Protein AF-0000000086637727 (afdb_homodimer)

Foldseek 3Di:
DPPVVVQLKDKFWFADDVPLWTKIFIDGNYPQVQAWEQEDAQCCVVLVATWDKGWPVRMGTPPPNVVQWDFDADDVRQKTFTAHPPHGRGAWIWNCSVPVVTTIIIGGCVGTPPDDPVRHHYDYDHCCCPPPVNHHPPPQQADPVPRHGDDPPD/DPPVVVQLKDKFWFADDVPLWTKIFIDGNYPQVQAWEQEDAQCCVVLVATWDKGWPVRMGTPPPNVVQWDFDADDVRQKTFTAHPPHGRGAWIWNCSVPVVTTIIIGGCVGTPPDDPVRHHYDYDHCCCPPPVNHHPPPQQADPVPRHGDPPPD

InterPro domains:
  IPR006913 CENP-V/GFA domain [PF04828] (11-108)
  IPR006913 CENP-V/GFA domain [PS51891] (12-126)
  IPR011057 Mss4-like superfamily [SSF51316] (4-127)
  IPR052355 Centromere protein V-like [PTHR28620] (7-134)

pLDDT: mean 92.67, std 13.54, range [29.53, 98.94]

Structure (mmCIF, N/CA/C/O backbone):
data_AF-0000000086637727-model_v1
#
loop_
_entity.id
_entity.type
_entity.pdbx_description
1 polymer 'CENP-V/GFA domain-containing protein'
#
loop_
_atom_site.group_PDB
_atom_site.id
_atom_site.type_symbol
_atom_site.label_atom_id
_atom_site.label_alt_id
_atom_site.label_comp_id
_atom_site.label_asym_id
_atom_site.label_entity_id
_atom_site.label_seq_id
_atom_site.pdbx_PDB_ins_code
_atom_site.Cartn_x
_atom_site.Cartn_y
_atom_site.Cartn_z
_atom_site.occupancy
_atom_site.B_iso_or_equiv
_atom_site.auth_seq_id
_atom_site.auth_comp_id
_atom_site.auth_asym_id
_atom_site.auth_atom_id
_atom_site.pdbx_PDB_model_num
ATOM 1 N N . MET A 1 1 ? 3.99 36 32.344 1 34.31 1 MET A N 1
ATOM 2 C CA . MET A 1 1 ? 4.699 34.844 31.859 1 34.31 1 MET A CA 1
ATOM 3 C C . MET A 1 1 ? 3.951 34.219 30.688 1 34.31 1 MET A C 1
ATOM 5 O O . MET A 1 1 ? 2.746 33.969 30.766 1 34.31 1 MET A O 1
ATOM 9 N N . SER A 1 2 ? 4.113 34.625 29.438 1 38.94 2 SER A N 1
ATOM 10 C CA . SER A 1 2 ? 3.443 34.156 28.234 1 38.94 2 SER A CA 1
ATOM 11 C C . SER A 1 2 ? 3.43 32.625 28.188 1 38.94 2 SER A C 1
ATOM 13 O O . SER A 1 2 ? 4.48 31.984 28.266 1 38.94 2 SER A O 1
ATOM 15 N N . SER A 1 3 ? 2.488 31.938 28.797 1 40 3 SER A N 1
ATOM 16 C CA . SER A 1 3 ? 2.395 30.469 28.828 1 40 3 SER A CA 1
ATOM 17 C C . SER A 1 3 ? 2.773 29.875 27.469 1 40 3 SER A C 1
ATOM 19 O O . SER A 1 3 ? 2.051 30.031 26.484 1 40 3 SER A O 1
ATOM 21 N N . ASP A 1 4 ? 4 30 26.984 1 42.16 4 ASP A N 1
ATOM 22 C CA . ASP A 1 4 ? 4.531 29.219 25.875 1 42.16 4 ASP A CA 1
ATOM 23 C C . ASP A 1 4 ? 3.914 27.812 25.859 1 42.16 4 ASP A C 1
ATOM 25 O O . ASP A 1 4 ? 4.234 26.969 26.703 1 42.16 4 ASP A O 1
ATOM 29 N N . ASP A 1 5 ? 2.609 27.594 25.969 1 47.03 5 ASP A N 1
ATOM 30 C CA . ASP A 1 5 ? 1.906 26.328 25.828 1 47.03 5 ASP A CA 1
ATOM 31 C C . ASP A 1 5 ? 2.58 25.438 24.766 1 47.03 5 ASP A C 1
ATOM 33 O O . ASP A 1 5 ? 2.391 25.641 23.562 1 47.03 5 ASP A O 1
ATOM 37 N N . THR A 1 6 ? 3.803 25.156 24.875 1 56.75 6 THR A N 1
ATOM 38 C CA . THR A 1 6 ? 4.602 24.25 24.047 1 56.75 6 THR A CA 1
ATOM 39 C C . THR A 1 6 ? 3.748 23.094 23.531 1 56.75 6 THR A C 1
ATOM 41 O O . THR A 1 6 ? 3.221 22.297 24.312 1 56.75 6 THR A O 1
ATOM 44 N N . LYS A 1 7 ? 3.051 23.359 22.406 1 73.44 7 LYS A N 1
ATOM 45 C CA . LYS A 1 7 ? 2.141 22.391 21.797 1 73.44 7 LYS A CA 1
ATOM 46 C C . LYS A 1 7 ? 2.807 21.031 21.641 1 73.44 7 LYS A C 1
ATOM 48 O O . LYS A 1 7 ? 3.932 20.938 21.156 1 73.44 7 LYS A O 1
ATOM 53 N N . ASN A 1 8 ? 2.596 20.125 22.562 1 92.25 8 ASN A N 1
ATOM 54 C CA . ASN A 1 8 ? 3.01 18.734 22.422 1 92.25 8 ASN A CA 1
ATOM 55 C C . ASN A 1 8 ? 2.801 18.219 21 1 92.25 8 ASN A C 1
ATOM 57 O O . ASN A 1 8 ? 1.762 17.641 20.703 1 92.25 8 ASN A O 1
ATOM 61 N N . GLU A 1 9 ? 3.777 18.656 20.156 1 97.06 9 GLU A N 1
ATOM 62 C CA . GLU A 1 9 ? 3.697 18.266 18.75 1 97.06 9 GLU A CA 1
ATOM 63 C C . GLU A 1 9 ? 5.016 17.656 18.266 1 97.06 9 GLU A C 1
ATOM 65 O O . GLU A 1 9 ? 6.055 17.844 18.906 1 97.06 9 GLU A O 1
ATOM 70 N N . GLY A 1 10 ? 5.004 16.766 17.328 1 98.12 10 GLY A N 1
ATOM 71 C CA . GLY A 1 10 ? 6.152 16.156 16.672 1 98.12 10 GLY A CA 1
ATOM 72 C C . GLY A 1 10 ? 6.086 16.234 15.164 1 98.12 10 GLY A C 1
ATOM 73 O O . GLY A 1 10 ? 5.012 16.078 14.578 1 98.12 10 GLY A O 1
ATOM 74 N N . THR A 1 11 ? 7.266 16.625 14.547 1 98.69 11 THR A N 1
ATOM 75 C CA . THR A 1 11 ? 7.367 16.656 13.094 1 98.69 11 THR A CA 1
ATOM 76 C C . THR A 1 11 ? 8.148 15.445 12.578 1 98.69 11 THR A C 1
ATOM 78 O O . THR A 1 11 ? 9.188 15.094 13.133 1 98.69 11 THR A O 1
ATOM 81 N N . TYR A 1 12 ? 7.648 14.844 11.516 1 98.81 12 TYR A N 1
ATOM 82 C CA . TYR A 1 12 ? 8.188 13.602 10.977 1 98.81 12 TYR A CA 1
ATOM 83 C C . TYR A 1 12 ? 8.477 13.727 9.484 1 98.81 12 TYR A C 1
ATOM 85 O O . TYR A 1 12 ? 7.629 14.188 8.719 1 98.81 12 TYR A O 1
ATOM 93 N N . GLU A 1 13 ? 9.664 13.359 9.094 1 98.69 13 GLU A N 1
ATOM 94 C CA . 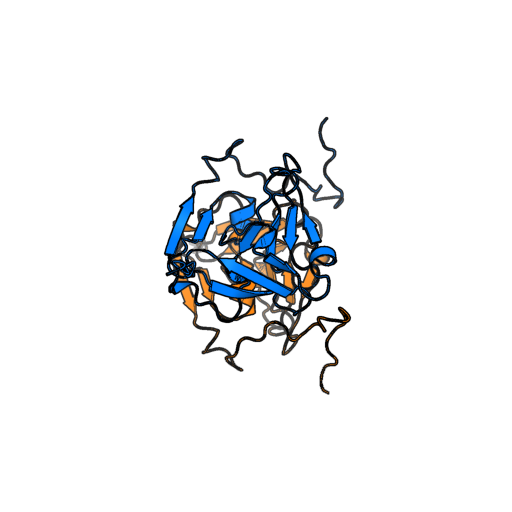GLU A 1 13 ? 9.969 13.234 7.672 1 98.69 13 GLU A CA 1
ATOM 95 C C . GLU A 1 13 ? 9.367 11.953 7.094 1 98.69 13 GLU A C 1
ATOM 97 O O . GLU A 1 13 ? 9.359 10.914 7.75 1 98.69 13 GLU A O 1
ATOM 102 N N . ALA A 1 14 ? 8.867 12.109 5.875 1 98.62 14 ALA A N 1
ATOM 103 C CA . ALA A 1 14 ? 8.195 11 5.211 1 98.62 14 ALA A CA 1
ATOM 104 C C . ALA A 1 14 ? 8.414 11.047 3.701 1 98.62 14 ALA A C 1
ATOM 106 O O . ALA A 1 14 ? 8.938 12.031 3.176 1 98.62 14 ALA A O 1
ATOM 107 N N . GLY A 1 15 ? 8.016 9.945 3.023 1 98.38 15 GLY A N 1
ATOM 108 C CA . GLY A 1 15 ? 8.125 9.859 1.576 1 98.38 15 GLY A CA 1
ATOM 109 C C . GLY A 1 15 ? 7.922 8.453 1.047 1 98.38 15 GLY A C 1
ATOM 110 O O . GLY A 1 15 ? 7.742 7.512 1.822 1 98.38 15 GLY A O 1
ATOM 111 N N . CYS A 1 16 ? 7.941 8.367 -0.318 1 98.69 16 CYS A N 1
ATOM 112 C CA . CYS A 1 16 ? 7.773 7.059 -0.951 1 98.69 16 CYS A CA 1
ATOM 113 C C . CYS A 1 16 ? 9.055 6.246 -0.874 1 98.69 16 CYS A C 1
ATOM 115 O O . CYS A 1 16 ? 10.031 6.68 -0.26 1 98.69 16 CYS A O 1
ATOM 117 N N . HIS A 1 17 ? 9.062 5.074 -1.405 1 98.62 17 HIS A N 1
ATOM 118 C CA . HIS A 1 17 ? 10.219 4.191 -1.284 1 98.62 17 HIS A CA 1
ATOM 119 C C . HIS A 1 17 ? 11.352 4.637 -2.201 1 98.62 17 HIS A C 1
ATOM 121 O O . HIS A 1 17 ? 12.523 4.582 -1.82 1 98.62 17 HIS A O 1
ATOM 127 N N . CYS A 1 18 ? 11.07 5.074 -3.453 1 98.25 18 CYS A N 1
ATOM 128 C CA . CYS A 1 18 ? 12.094 5.348 -4.453 1 98.25 18 CYS A CA 1
ATOM 129 C C . CYS A 1 18 ? 12.719 6.723 -4.23 1 98.25 18 CYS A C 1
ATOM 131 O O . CYS A 1 18 ? 13.781 7.02 -4.781 1 98.25 18 CYS A O 1
ATOM 133 N N . GLY A 1 19 ? 12.086 7.559 -3.49 1 97.88 19 GLY A N 1
ATOM 134 C CA . GLY A 1 19 ? 12.617 8.883 -3.209 1 97.88 19 GLY A CA 1
ATOM 135 C C . GLY A 1 19 ? 11.977 9.977 -4.043 1 97.88 19 GLY A C 1
ATOM 136 O O . GLY A 1 19 ? 12.25 11.156 -3.842 1 97.88 19 GLY A O 1
ATOM 137 N N . TYR A 1 20 ? 11.055 9.625 -4.898 1 98.12 20 TYR A N 1
ATOM 138 C CA . TYR A 1 20 ? 10.422 10.562 -5.82 1 98.12 20 TYR A CA 1
ATOM 139 C C . TYR A 1 20 ? 9.484 11.508 -5.074 1 98.12 20 TYR A C 1
ATOM 141 O O . TYR A 1 20 ? 9.32 12.664 -5.469 1 98.12 20 TYR A O 1
ATOM 149 N N . ILE A 1 21 ? 8.836 11.078 -4.055 1 98.56 21 ILE A N 1
ATOM 150 C CA . ILE A 1 21 ? 7.93 11.859 -3.217 1 98.56 21 ILE A CA 1
ATOM 151 C C . ILE A 1 21 ? 8.555 12.062 -1.836 1 98.56 21 ILE A C 1
ATOM 153 O O . ILE A 1 21 ? 9.062 11.117 -1.233 1 98.56 21 ILE A O 1
ATOM 157 N N . GLY A 1 22 ? 8.562 13.266 -1.352 1 98.5 22 GLY A N 1
ATOM 158 C CA . GLY A 1 22 ? 8.992 13.617 -0.006 1 98.5 22 GLY A CA 1
ATOM 159 C C . GLY A 1 22 ? 8.086 14.633 0.661 1 98.5 22 GLY A C 1
ATOM 160 O O . GLY A 1 22 ? 7.539 15.516 -0.006 1 98.5 22 GLY A O 1
ATOM 161 N N . LEU A 1 23 ? 7.898 14.516 1.951 1 98.75 23 LEU A N 1
ATOM 162 C CA . LEU A 1 23 ? 7.078 15.438 2.729 1 98.75 23 LEU A CA 1
ATOM 163 C C . LEU A 1 23 ? 7.457 15.391 4.203 1 98.75 23 LEU A C 1
ATOM 165 O O . LEU A 1 23 ? 8.25 14.539 4.621 1 98.75 23 LEU A O 1
ATOM 169 N N . SER A 1 24 ? 6.969 16.328 4.953 1 98.88 24 SER A N 1
ATOM 170 C CA . SER A 1 24 ? 7.012 16.281 6.41 1 98.88 24 SER A CA 1
ATOM 171 C C . SER A 1 24 ? 5.637 16.562 7.012 1 98.88 24 SER A C 1
ATOM 173 O O . SER A 1 24 ? 4.836 17.297 6.43 1 98.88 24 SER A O 1
ATOM 175 N N . VAL A 1 25 ? 5.406 15.953 8.125 1 98.88 25 VAL A N 1
ATOM 176 C CA . VAL A 1 25 ? 4.105 16.016 8.781 1 98.88 25 VAL A CA 1
ATOM 177 C C . VAL A 1 25 ? 4.285 16.406 10.242 1 98.88 25 VAL A C 1
ATOM 179 O O . VAL A 1 25 ? 5.117 15.828 10.953 1 98.88 25 VAL A O 1
ATOM 182 N N . THR A 1 26 ? 3.529 17.344 10.664 1 98.81 26 THR A N 1
ATOM 183 C CA . THR A 1 26 ? 3.475 17.688 12.078 1 98.81 26 THR A CA 1
ATOM 184 C C . THR A 1 26 ? 2.184 17.172 12.711 1 98.81 26 THR A C 1
ATOM 186 O O . THR A 1 26 ? 1.094 17.391 12.18 1 98.81 26 THR A O 1
ATOM 189 N N . LEU A 1 27 ? 2.396 16.453 13.836 1 98.69 27 LEU A N 1
ATOM 190 C CA . LEU A 1 27 ? 1.253 15.883 14.539 1 98.69 27 LEU A CA 1
ATOM 191 C C . LEU A 1 27 ? 1.178 16.406 15.969 1 98.69 27 LEU A C 1
ATOM 193 O O . LEU A 1 27 ? 2.207 16.609 16.609 1 98.69 27 LEU A O 1
ATOM 197 N N . SER A 1 28 ? -0.119 16.531 16.453 1 97.5 28 SER A N 1
ATOM 198 C CA . SER A 1 28 ? -0.418 16.859 17.844 1 97.5 28 SER A CA 1
ATOM 199 C C . SER A 1 28 ? -1.585 16.031 18.359 1 97.5 28 SER A C 1
ATOM 201 O O . SER A 1 28 ? -2.703 16.125 17.859 1 97.5 28 SER A O 1
ATOM 203 N N . PRO A 1 29 ? -1.256 15.273 19.406 1 97.81 29 PRO A N 1
ATOM 204 C CA . PRO A 1 29 ? 0.044 14.969 20 1 97.81 29 PRO A CA 1
ATOM 205 C C . PRO A 1 29 ? 0.97 14.211 19.062 1 97.81 29 PRO A C 1
ATOM 207 O O . PRO A 1 29 ? 0.555 13.82 17.953 1 97.81 29 PRO A O 1
ATOM 210 N N . PRO A 1 30 ? 2.18 14.047 19.438 1 98.31 30 PRO A N 1
ATOM 211 C CA . PRO A 1 30 ? 3.102 13.289 18.594 1 98.31 30 PRO A CA 1
ATOM 212 C C . PRO A 1 30 ? 2.898 11.781 18.703 1 98.31 30 PRO A C 1
ATOM 214 O O . PRO A 1 30 ? 2.158 11.32 19.562 1 98.31 30 PRO A O 1
ATOM 217 N N . LEU A 1 31 ? 3.48 11.078 17.797 1 98 31 LEU A N 1
ATOM 218 C CA . LEU A 1 31 ? 3.576 9.625 17.938 1 98 31 LEU A CA 1
ATOM 219 C C . LEU A 1 31 ? 4.457 9.25 19.125 1 98 31 LEU A C 1
ATOM 221 O O . LEU A 1 31 ? 5.418 9.961 19.438 1 98 31 LEU A O 1
ATOM 225 N N . PRO A 1 32 ? 4.16 8.242 19.891 1 97.5 32 PRO A N 1
ATOM 226 C CA . PRO A 1 32 ? 3.08 7.289 19.625 1 97.5 32 PRO A CA 1
ATOM 227 C C . PRO A 1 32 ? 1.778 7.664 20.328 1 97.5 32 PRO A C 1
ATOM 229 O O . PRO A 1 32 ? 0.834 6.871 20.359 1 97.5 32 PRO A O 1
ATOM 232 N N . GLU A 1 33 ? 1.688 8.789 20.891 1 98 33 GLU A N 1
ATOM 233 C CA . GLU A 1 33 ? 0.461 9.195 21.562 1 98 33 GLU A CA 1
ATOM 234 C C . GLU A 1 33 ? -0.675 9.414 20.562 1 98 33 GLU A C 1
ATOM 236 O O . GLU A 1 33 ? -1.841 9.172 20.891 1 98 33 GLU A O 1
ATOM 241 N N . TYR A 1 34 ? -0.326 9.898 19.422 1 98.44 34 TYR A N 1
ATOM 242 C CA . TYR A 1 34 ? -1.318 10.039 18.359 1 98.44 34 TYR A CA 1
ATOM 243 C C . TYR A 1 34 ? -1.84 8.68 17.922 1 98.44 34 TYR A C 1
ATOM 245 O O . TYR A 1 34 ? -1.064 7.816 17.5 1 98.44 34 TYR A O 1
ATOM 253 N N . LYS A 1 35 ? -3.135 8.461 17.938 1 98.62 35 LYS A N 1
ATOM 254 C CA . LYS A 1 35 ? -3.705 7.191 17.516 1 98.62 35 LYS A CA 1
ATOM 255 C C . LYS A 1 35 ? -3.793 7.109 15.992 1 98.62 35 LYS A C 1
ATOM 257 O O . LYS A 1 35 ? -4.312 8.023 15.352 1 98.62 35 LYS A O 1
ATOM 262 N N . VAL A 1 36 ? -3.297 6.059 15.477 1 98.94 36 VAL A N 1
ATOM 263 C CA . VAL A 1 36 ? -3.297 5.801 14.039 1 98.94 36 VAL A CA 1
ATOM 264 C C . VAL A 1 36 ? -4.566 5.051 13.648 1 98.94 36 VAL A C 1
ATOM 266 O O . VAL A 1 36 ? -4.934 4.062 14.289 1 98.94 36 VAL A O 1
ATOM 269 N N . LEU A 1 37 ? -5.258 5.539 12.641 1 98.88 37 LEU A N 1
ATOM 270 C CA . LEU A 1 37 ? -6.488 4.887 12.203 1 98.88 37 LEU A CA 1
ATOM 271 C C . LEU A 1 37 ? -6.18 3.723 11.273 1 98.88 37 LEU A C 1
ATOM 273 O O . LEU A 1 37 ? -5.434 3.879 10.305 1 98.88 37 LEU A O 1
ATOM 277 N N . ASP A 1 38 ? -6.715 2.607 11.625 1 98.44 38 ASP A N 1
ATOM 278 C CA . ASP A 1 38 ? -6.691 1.391 10.82 1 98.44 38 ASP A CA 1
ATOM 279 C C . ASP A 1 38 ? -8.094 1.019 10.344 1 98.44 38 ASP A C 1
ATOM 281 O O . ASP A 1 38 ? -8.852 0.382 11.07 1 98.44 38 ASP A O 1
ATOM 285 N N . CYS A 1 39 ? -8.422 1.39 9.141 1 97.88 39 CYS A N 1
ATOM 286 C CA . CYS A 1 39 ? -9.75 1.212 8.555 1 97.88 39 CYS A CA 1
ATOM 287 C C . CYS A 1 39 ? -9.766 0.031 7.59 1 97.88 39 CYS A C 1
ATOM 289 O O . CYS A 1 39 ? -8.805 -0.181 6.844 1 97.88 39 CYS A O 1
ATOM 291 N N . ASN A 1 40 ? -10.891 -0.668 7.484 1 96.94 40 ASN A N 1
ATOM 292 C CA . ASN A 1 40 ? -10.953 -1.849 6.629 1 96.94 40 ASN A CA 1
ATOM 293 C C . ASN A 1 40 ? -11.852 -1.614 5.418 1 96.94 40 ASN A C 1
ATOM 295 O O . ASN A 1 40 ? -12.32 -2.568 4.793 1 96.94 40 ASN A O 1
ATOM 299 N N . CYS A 1 41 ? -12.172 -0.378 5.086 1 96.94 41 CYS A N 1
ATOM 300 C CA . CYS A 1 41 ? -12.906 -0.166 3.844 1 96.94 41 CYS A CA 1
ATOM 301 C C . CYS A 1 41 ? -12.078 -0.585 2.637 1 96.94 41 CYS A C 1
ATOM 303 O O . CYS A 1 41 ? -10.883 -0.86 2.764 1 96.94 41 CYS A O 1
ATOM 305 N N . SER A 1 42 ? -12.664 -0.632 1.487 1 96.62 42 SER A N 1
ATOM 306 C CA . SER A 1 42 ? -12.039 -1.245 0.319 1 96.62 42 SER A CA 1
ATOM 307 C C . SER A 1 42 ? -10.719 -0.559 -0.029 1 96.62 42 SER A C 1
ATOM 309 O O . SER A 1 42 ? -9.695 -1.221 -0.193 1 96.62 42 SER A O 1
ATOM 311 N N . ILE A 1 43 ? -10.68 0.778 -0.064 1 97.69 43 ILE A N 1
ATOM 312 C CA . ILE A 1 43 ? -9.484 1.479 -0.525 1 97.69 43 ILE A CA 1
ATOM 313 C C . ILE A 1 43 ? -8.43 1.479 0.576 1 97.69 43 ILE A C 1
ATOM 315 O O . ILE A 1 43 ? -7.23 1.392 0.296 1 97.69 43 ILE A O 1
ATOM 319 N N . CYS A 1 44 ? -8.805 1.525 1.846 1 98.12 44 CYS A N 1
ATOM 320 C CA . CYS A 1 44 ? -7.84 1.481 2.938 1 98.12 44 CYS A CA 1
ATOM 321 C C . CYS A 1 44 ? -7.168 0.117 3.018 1 98.12 44 CYS A C 1
ATOM 323 O O . CYS A 1 44 ? -5.957 0.028 3.238 1 98.12 44 CYS A O 1
ATOM 325 N N . ARG A 1 45 ? -7.973 -0.911 2.828 1 97.75 45 ARG A N 1
ATOM 326 C CA . ARG A 1 45 ? -7.414 -2.26 2.842 1 97.75 45 ARG A CA 1
ATOM 327 C C . ARG A 1 45 ? -6.445 -2.463 1.681 1 97.75 45 ARG A C 1
ATOM 329 O O . ARG A 1 45 ? -5.297 -2.861 1.886 1 97.75 45 ARG A O 1
ATOM 336 N N . ARG A 1 46 ? -6.852 -2.117 0.484 1 97.69 46 ARG A N 1
ATOM 337 C CA . ARG A 1 46 ? -6.059 -2.379 -0.71 1 97.69 46 ARG A CA 1
ATOM 338 C C . ARG A 1 46 ? -4.836 -1.468 -0.766 1 97.69 46 ARG A C 1
ATOM 340 O O . ARG A 1 46 ? -3.785 -1.859 -1.276 1 97.69 46 ARG A O 1
ATOM 347 N N . GLY A 1 47 ? -4.965 -0.325 -0.213 1 97.94 47 GLY A N 1
ATOM 348 C CA . GLY A 1 47 ? -3.844 0.601 -0.185 1 97.94 47 GLY A CA 1
ATOM 349 C C . GLY A 1 47 ? -2.91 0.372 0.99 1 97.94 47 GLY A C 1
ATOM 350 O O . GLY A 1 47 ? -1.816 0.938 1.039 1 97.94 47 GLY A O 1
ATOM 351 N N . GLY A 1 48 ? -3.361 -0.408 1.943 1 98.38 48 GLY A N 1
ATOM 352 C CA . GLY A 1 48 ? -2.57 -0.653 3.139 1 98.38 48 GLY A CA 1
ATOM 353 C C . GLY A 1 48 ? -2.416 0.577 4.016 1 98.38 48 GLY A C 1
ATOM 354 O O . GLY A 1 48 ? -1.356 0.796 4.605 1 98.38 48 GLY A O 1
ATOM 355 N N . TYR A 1 49 ? -3.422 1.335 4.105 1 98.75 49 TYR A N 1
ATOM 356 C CA . TYR A 1 49 ? -3.342 2.605 4.82 1 98.75 49 TYR A CA 1
ATOM 357 C C . TYR A 1 49 ? -3.293 2.383 6.324 1 98.75 49 TYR A C 1
ATOM 359 O O . TYR A 1 49 ? -4.023 1.543 6.859 1 98.75 49 TYR A O 1
ATOM 367 N N . LEU A 1 50 ? -2.428 3.064 6.988 1 98.88 50 LEU A N 1
ATOM 368 C CA . LEU A 1 50 ? -2.42 3.416 8.406 1 98.88 50 LEU A CA 1
ATOM 369 C C . LEU A 1 50 ? -2.336 4.93 8.586 1 98.88 50 LEU A C 1
ATOM 371 O O . LEU A 1 50 ? -1.267 5.52 8.414 1 98.88 50 LEU A O 1
ATOM 375 N N . LEU A 1 51 ? -3.477 5.551 9.016 1 98.94 51 LEU A N 1
ATOM 376 C CA . LEU A 1 51 ? -3.621 6.961 8.672 1 98.94 51 LEU A CA 1
ATOM 377 C C . LEU A 1 51 ? -3.545 7.84 9.914 1 98.94 51 LEU A C 1
ATOM 379 O O . LEU A 1 51 ? -4.098 7.488 10.961 1 98.94 51 LEU A O 1
ATOM 383 N N . VAL A 1 52 ? -2.807 8.922 9.82 1 98.94 52 VAL A N 1
ATOM 384 C CA . VAL A 1 52 ? -2.902 10.094 10.68 1 98.94 52 VAL A CA 1
ATOM 385 C C . VAL A 1 52 ? -3.467 11.273 9.891 1 98.94 52 VAL A C 1
ATOM 387 O O . VAL A 1 52 ? -3.398 11.289 8.656 1 98.94 52 VAL A O 1
ATOM 390 N N . TYR A 1 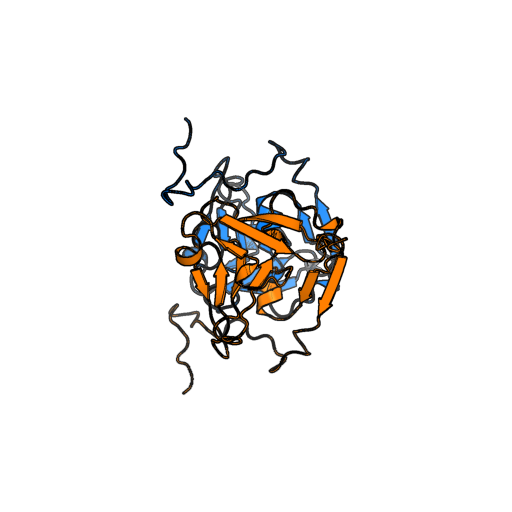53 ? -4.016 12.312 10.578 1 98.75 53 TYR A N 1
ATOM 391 C CA . TYR A 1 53 ? -4.828 13.312 9.891 1 98.75 53 TYR A CA 1
ATOM 392 C C . TYR A 1 53 ? -4.324 14.719 10.188 1 98.75 53 TYR A C 1
ATOM 394 O O . TYR A 1 53 ? -5.023 15.516 10.812 1 98.75 53 TYR A O 1
ATOM 402 N N . PRO A 1 54 ? -3.219 15.078 9.625 1 98.75 54 PRO A N 1
ATOM 403 C CA . PRO A 1 54 ? -2.773 16.469 9.703 1 98.75 54 PRO A CA 1
ATOM 404 C C . PRO A 1 54 ? -3.615 17.406 8.844 1 98.75 54 PRO A C 1
ATOM 406 O O . PRO A 1 54 ? -4.137 17 7.805 1 98.75 54 PRO A O 1
ATOM 409 N N . THR A 1 55 ? -3.723 18.672 9.281 1 98.25 55 THR A N 1
ATOM 410 C CA . THR A 1 55 ? -4.262 19.703 8.406 1 98.25 55 THR A CA 1
ATOM 411 C C . THR A 1 55 ? -3.299 20 7.258 1 98.25 55 THR A C 1
ATOM 413 O O . THR A 1 55 ? -2.131 19.609 7.309 1 98.25 55 THR A O 1
ATOM 416 N N . HIS A 1 56 ? -3.824 20.625 6.219 1 98.25 56 HIS A N 1
ATOM 417 C CA . HIS A 1 56 ? -2.941 21.031 5.129 1 98.25 56 HIS A CA 1
ATOM 418 C C . HIS A 1 56 ? -1.775 21.859 5.645 1 98.25 56 HIS A C 1
ATOM 420 O O . HIS A 1 56 ? -0.661 21.766 5.125 1 98.25 56 HIS A O 1
ATOM 426 N N . LYS A 1 57 ? -1.947 22.672 6.727 1 97.38 57 LYS A N 1
ATOM 427 C CA . LYS A 1 57 ? -0.917 23.531 7.289 1 97.38 57 LYS A CA 1
ATOM 428 C C . LYS A 1 57 ? 0.145 22.734 8.023 1 97.38 57 LYS A C 1
ATOM 430 O O . LYS A 1 57 ? 1.262 23.203 8.242 1 97.38 57 LYS A O 1
ATOM 435 N N . GLN A 1 58 ? -0.214 21.516 8.414 1 98.44 58 GLN A N 1
ATOM 436 C CA . GLN A 1 58 ? 0.67 20.672 9.195 1 98.44 58 GLN A CA 1
ATOM 437 C C . GLN A 1 58 ? 1.494 19.75 8.289 1 98.44 58 GLN A C 1
ATOM 439 O O . GLN A 1 58 ? 2.23 18.891 8.773 1 98.44 58 GLN A O 1
ATOM 444 N N . LEU A 1 59 ? 1.358 19.938 7 1 98.75 59 LEU A N 1
ATOM 445 C CA . LEU A 1 59 ? 2.094 19.125 6.035 1 98.75 59 LEU A CA 1
ATOM 446 C C . LEU A 1 59 ? 2.859 20 5.055 1 98.75 59 LEU A C 1
ATOM 448 O O . LEU A 1 59 ? 2.32 20.984 4.543 1 98.75 59 LEU A O 1
ATOM 452 N N . THR A 1 60 ? 4.137 19.672 4.875 1 98.75 60 THR A N 1
ATOM 453 C CA . THR A 1 60 ? 4.965 20.344 3.879 1 98.75 60 THR A CA 1
ATOM 454 C C . THR A 1 60 ? 5.441 19.344 2.822 1 98.75 60 THR A C 1
ATOM 456 O O . THR A 1 60 ? 6.086 18.344 3.146 1 98.75 60 THR A O 1
ATOM 459 N N . TRP A 1 61 ? 5.102 19.625 1.561 1 98.5 61 TRP A N 1
ATOM 460 C CA . TRP A 1 61 ? 5.629 18.844 0.448 1 98.5 61 TRP A CA 1
ATOM 461 C C . TRP A 1 61 ? 7.039 19.281 0.086 1 98.5 61 TRP A C 1
ATOM 463 O O . TRP A 1 61 ? 7.324 20.484 0.047 1 98.5 61 TRP A O 1
ATOM 473 N N . HIS A 1 62 ? 7.879 18.312 -0.113 1 98.19 62 HIS A N 1
ATOM 474 C CA . HIS A 1 62 ? 9.25 18.641 -0.492 1 98.19 62 HIS A CA 1
ATOM 475 C C . HIS A 1 62 ? 9.414 18.672 -2.008 1 98.19 62 HIS A C 1
ATOM 477 O O . HIS A 1 62 ? 8.828 17.844 -2.713 1 98.19 62 HIS A O 1
ATOM 483 N N . ASN A 1 63 ? 10.156 19.641 -2.555 1 96.25 63 ASN A N 1
ATOM 484 C CA . ASN A 1 63 ? 10.609 19.703 -3.939 1 96.25 63 ASN A CA 1
ATOM 485 C C . ASN A 1 63 ? 9.453 19.562 -4.918 1 96.25 63 ASN A C 1
ATOM 487 O O . ASN A 1 63 ? 9.547 18.828 -5.898 1 96.25 63 ASN A O 1
ATOM 491 N N . GLY A 1 64 ? 8.289 20.109 -4.578 1 96.56 64 GLY A N 1
ATOM 492 C CA . GLY A 1 64 ? 7.156 20.078 -5.488 1 96.56 64 GLY A CA 1
ATOM 493 C C . GLY A 1 64 ? 6.484 18.719 -5.57 1 96.56 64 GLY A C 1
ATOM 494 O O . GLY A 1 64 ? 5.824 18.406 -6.559 1 96.56 64 GLY A O 1
ATOM 495 N N . SER A 1 65 ? 6.617 17.906 -4.547 1 97.88 65 SER A N 1
ATOM 496 C CA . SER A 1 65 ? 6.078 16.547 -4.539 1 97.88 65 SER A CA 1
ATOM 497 C C . SER A 1 65 ? 4.559 16.562 -4.656 1 97.88 65 SER A C 1
ATOM 499 O O . SER A 1 65 ? 3.959 15.578 -5.102 1 97.88 65 SER A O 1
ATOM 501 N N . ASP A 1 66 ? 3.936 17.609 -4.25 1 97.12 66 ASP A N 1
ATOM 502 C CA . ASP A 1 66 ? 2.484 17.719 -4.359 1 97.12 66 ASP A CA 1
ATOM 503 C C . ASP A 1 66 ? 2.035 17.656 -5.816 1 97.12 66 ASP A C 1
ATOM 505 O O . ASP A 1 66 ? 0.933 17.188 -6.109 1 97.12 66 ASP A O 1
ATOM 509 N N . LYS A 1 67 ? 2.867 18.016 -6.742 1 96.81 67 LYS A N 1
ATOM 510 C CA . LYS A 1 67 ? 2.555 18 -8.164 1 96.81 67 LYS A CA 1
ATOM 511 C C . LYS A 1 67 ? 2.973 16.688 -8.812 1 96.81 67 LYS A C 1
ATOM 513 O O . LYS A 1 67 ? 2.549 16.359 -9.922 1 96.81 67 LYS A O 1
ATOM 518 N N . ARG A 1 68 ? 3.748 15.914 -8.07 1 97.19 68 ARG A N 1
ATOM 519 C CA . ARG A 1 68 ? 4.328 14.703 -8.641 1 97.19 68 ARG A CA 1
ATOM 520 C C . ARG A 1 68 ? 3.541 13.469 -8.227 1 97.19 68 ARG A C 1
ATOM 522 O O . ARG A 1 68 ? 3.623 12.422 -8.875 1 97.19 68 ARG A O 1
ATOM 529 N N . VAL A 1 69 ? 2.85 13.578 -7.145 1 97.94 69 VAL A N 1
ATOM 530 C CA . VAL A 1 69 ? 2.062 12.445 -6.68 1 97.94 69 VAL A CA 1
ATOM 531 C C . VAL A 1 69 ? 0.937 12.156 -7.668 1 97.94 69 VAL A C 1
ATOM 533 O O . VAL A 1 69 ? 0.349 13.078 -8.234 1 97.94 69 VAL A O 1
ATOM 536 N N . SER A 1 70 ? 0.708 10.891 -7.941 1 98.62 70 SER A N 1
ATOM 537 C CA . SER A 1 70 ? -0.478 10.5 -8.695 1 98.62 70 SER A CA 1
ATOM 538 C C . SER A 1 70 ? -1.723 10.516 -7.812 1 98.62 70 SER A C 1
ATOM 540 O O . SER A 1 70 ? -1.636 10.297 -6.602 1 98.62 70 SER A O 1
ATOM 542 N N . ARG A 1 71 ? -2.854 10.812 -8.43 1 98.56 71 ARG A N 1
ATOM 543 C CA . ARG A 1 71 ? -4.121 10.93 -7.715 1 98.56 71 ARG A CA 1
ATOM 544 C C . ARG A 1 71 ? -5.184 10.023 -8.32 1 98.56 71 ARG A C 1
ATOM 546 O O . ARG A 1 71 ? -5.391 10.023 -9.539 1 98.56 71 ARG A O 1
ATOM 553 N N . TYR A 1 72 ? -5.746 9.227 -7.512 1 98.44 72 TYR A N 1
ATOM 554 C CA . TYR A 1 72 ? -6.832 8.32 -7.852 1 98.44 72 TYR A CA 1
ATOM 555 C C . TYR A 1 72 ? -8.109 8.695 -7.113 1 98.44 72 TYR A C 1
ATOM 557 O O . TYR A 1 72 ? -8.086 8.992 -5.918 1 98.44 72 TYR A O 1
ATOM 565 N N . GLN A 1 73 ? -9.227 8.742 -7.895 1 97.31 73 GLN A N 1
ATOM 566 C CA . GLN A 1 73 ? -10.547 9.008 -7.332 1 97.31 73 GLN A CA 1
ATOM 567 C C . GLN A 1 73 ? -11.523 7.895 -7.68 1 97.31 73 GLN A C 1
ATOM 569 O O . GLN A 1 73 ? -11.398 7.254 -8.727 1 97.31 73 GLN A O 1
ATOM 574 N N . PHE A 1 74 ? -12.5 7.734 -6.824 1 96.12 74 PHE A N 1
ATOM 575 C CA . PHE A 1 74 ? -13.57 6.773 -7.082 1 96.12 74 PHE A CA 1
ATOM 576 C C . PHE A 1 74 ? -14.859 7.203 -6.395 1 96.12 74 PHE A C 1
ATOM 578 O O . PHE A 1 74 ? -14.883 8.203 -5.672 1 96.12 74 PHE A O 1
ATOM 585 N N . ASN A 1 75 ? -15.922 6.438 -6.715 1 92.94 75 ASN A N 1
ATOM 586 C CA . ASN A 1 75 ? -17.234 6.668 -6.129 1 92.94 75 ASN A CA 1
ATOM 587 C C . ASN A 1 75 ? -17.656 8.133 -6.258 1 92.94 75 ASN A C 1
ATOM 589 O O . ASN A 1 75 ? -17.906 8.609 -7.363 1 92.94 75 ASN A O 1
ATOM 593 N N . THR A 1 76 ? -17.609 8.992 -5.086 1 92.06 76 THR A N 1
ATOM 594 C CA . THR A 1 76 ? -18.062 10.375 -5.117 1 92.06 76 THR A CA 1
ATOM 595 C C . THR A 1 76 ? -17.016 11.273 -5.773 1 92.06 76 THR A C 1
ATOM 597 O O . THR A 1 76 ? -17.297 12.43 -6.105 1 92.06 76 THR A O 1
ATOM 600 N N . LYS A 1 77 ? -15.828 10.805 -5.938 1 94.69 77 LYS A N 1
ATOM 601 C CA . LYS A 1 77 ? -14.719 11.5 -6.57 1 94.69 77 LYS A CA 1
ATOM 602 C C . LYS A 1 77 ? -14.383 12.797 -5.828 1 94.69 77 LYS A C 1
ATOM 604 O O . LYS A 1 77 ? -14.078 13.812 -6.453 1 94.69 77 LYS A O 1
ATOM 609 N N . THR A 1 78 ? -14.438 12.742 -4.465 1 94.75 78 THR A N 1
ATOM 610 C CA . THR A 1 78 ? -14.211 13.938 -3.662 1 94.75 78 THR A CA 1
ATOM 611 C C . THR A 1 78 ? -12.922 13.812 -2.857 1 94.75 78 THR A C 1
ATOM 613 O O . THR A 1 78 ? -12.523 14.742 -2.152 1 94.75 78 THR A O 1
ATOM 616 N N . ARG A 1 79 ? -12.266 12.68 -2.922 1 96.75 79 ARG A N 1
ATOM 617 C CA . ARG A 1 79 ? -11.008 12.438 -2.223 1 96.75 79 ARG A CA 1
ATOM 618 C C . ARG A 1 79 ? -9.922 11.984 -3.191 1 96.75 79 ARG A C 1
ATOM 620 O O . ARG A 1 79 ? -10.172 11.133 -4.051 1 96.75 79 ARG A O 1
ATOM 627 N N . ASP A 1 80 ? -8.812 12.641 -3.084 1 98.25 80 ASP A N 1
ATOM 628 C CA . ASP A 1 80 ? -7.664 12.18 -3.857 1 98.25 80 ASP A CA 1
ATOM 629 C C . ASP A 1 80 ? -6.859 11.141 -3.08 1 98.25 80 ASP A C 1
ATOM 631 O O . ASP A 1 80 ? -6.289 11.445 -2.031 1 98.25 80 ASP A O 1
ATOM 635 N N . HIS A 1 81 ? -6.855 9.953 -3.564 1 98.75 81 HIS A N 1
ATOM 636 C CA . HIS A 1 81 ? -5.93 8.953 -3.049 1 98.75 81 HIS A CA 1
ATOM 637 C C . HIS A 1 81 ? -4.578 9.039 -3.752 1 98.75 81 HIS A C 1
ATOM 639 O O . HIS A 1 81 ? -4.48 8.773 -4.953 1 98.75 81 HIS A O 1
ATOM 645 N N . MET A 1 82 ? -3.576 9.398 -2.973 1 98.94 82 MET A N 1
ATOM 646 C CA . MET A 1 82 ? -2.283 9.789 -3.529 1 98.94 82 MET A CA 1
ATOM 647 C C . MET A 1 82 ? -1.289 8.633 -3.459 1 98.94 82 MET A C 1
ATOM 649 O O . MET A 1 82 ? -1.215 7.934 -2.445 1 98.94 82 MET A O 1
ATOM 653 N N . PHE A 1 83 ? -0.542 8.398 -4.523 1 98.94 83 PHE A N 1
ATOM 654 C CA . PHE A 1 83 ? 0.491 7.367 -4.527 1 98.94 83 PHE A CA 1
ATOM 655 C C . PHE A 1 83 ? 1.65 7.77 -5.434 1 98.94 83 PHE A C 1
ATOM 657 O O . PHE A 1 83 ? 1.504 8.641 -6.289 1 98.94 83 PHE A O 1
ATOM 664 N N . CYS A 1 84 ? 2.838 7.23 -5.207 1 98.81 84 CYS A N 1
ATOM 665 C CA . CYS A 1 84 ? 4 7.48 -6.055 1 98.81 84 CYS A CA 1
ATOM 666 C C . CYS A 1 84 ? 3.854 6.785 -7.402 1 98.81 84 CYS A C 1
ATOM 668 O O . CYS A 1 84 ? 3.646 5.57 -7.457 1 98.81 84 CYS A O 1
ATOM 670 N N . PRO A 1 85 ? 3.99 7.512 -8.508 1 98.31 85 PRO A N 1
ATOM 671 C CA . PRO A 1 85 ? 3.85 6.875 -9.82 1 98.31 85 PRO A CA 1
ATOM 672 C C . PRO A 1 85 ? 5.059 6.02 -10.188 1 98.31 85 PRO A C 1
ATOM 674 O O . PRO A 1 85 ? 5.012 5.273 -11.172 1 98.31 85 PRO A O 1
ATOM 677 N N . LYS A 1 86 ? 6.148 6.031 -9.398 1 98.06 86 LYS A N 1
ATOM 678 C CA . LYS A 1 86 ? 7.379 5.336 -9.758 1 98.06 86 LYS A CA 1
ATOM 679 C C . LYS A 1 86 ? 7.527 4.035 -8.977 1 98.06 86 LYS A C 1
ATOM 681 O O . LYS A 1 86 ? 8.016 3.039 -9.508 1 98.06 86 LYS A O 1
ATOM 686 N N . CYS A 1 87 ? 7.074 4.07 -7.68 1 98.62 87 CYS A N 1
ATOM 687 C CA . CYS A 1 87 ? 7.289 2.863 -6.887 1 98.62 87 CYS A CA 1
ATOM 688 C C . CYS A 1 87 ? 5.977 2.344 -6.316 1 98.62 87 CYS A C 1
ATOM 690 O O . CYS A 1 87 ? 5.945 1.288 -5.68 1 98.62 87 CYS A O 1
ATOM 692 N N . GLY A 1 88 ? 4.902 3.047 -6.465 1 98.75 88 GLY A N 1
ATOM 693 C CA . GLY A 1 88 ? 3.58 2.549 -6.113 1 98.75 88 GLY A CA 1
ATOM 694 C C . GLY A 1 88 ? 3.215 2.797 -4.664 1 98.75 88 GLY A C 1
ATOM 695 O O . GLY A 1 88 ? 2.092 2.508 -4.242 1 98.75 88 GLY A O 1
ATOM 696 N N . ALA A 1 89 ? 4.117 3.383 -3.844 1 98.81 89 ALA A N 1
ATOM 697 C CA . ALA A 1 89 ? 3.832 3.605 -2.428 1 98.81 89 ALA A CA 1
ATOM 698 C C . ALA A 1 89 ? 2.572 4.449 -2.25 1 98.81 89 ALA A C 1
ATOM 700 O O . ALA A 1 89 ? 2.426 5.5 -2.879 1 98.81 89 ALA A O 1
ATOM 701 N N . SER A 1 90 ? 1.633 3.953 -1.438 1 98.88 90 SER A N 1
ATOM 702 C CA . SER A 1 90 ? 0.433 4.699 -1.076 1 98.88 90 SER A CA 1
ATOM 703 C C . SER A 1 90 ? 0.744 5.781 -0.049 1 98.88 90 SER A C 1
ATOM 705 O O . SER A 1 90 ? 1 5.484 1.119 1 98.88 90 SER A O 1
ATOM 707 N N . ILE A 1 91 ? 0.645 7.066 -0.45 1 98.88 91 ILE A N 1
ATOM 708 C CA . ILE A 1 91 ? 1.069 8.18 0.389 1 98.88 91 ILE A CA 1
ATOM 709 C C . ILE A 1 91 ? -0.041 8.539 1.375 1 98.88 91 ILE A C 1
ATOM 711 O O . ILE A 1 91 ? 0.216 8.734 2.564 1 98.88 91 ILE A O 1
ATOM 715 N N . GLY A 1 92 ? -1.227 8.68 0.873 1 98.88 92 GLY A N 1
ATOM 716 C CA . GLY A 1 92 ? -2.332 9.094 1.72 1 98.88 92 GLY A CA 1
ATOM 717 C C . GLY A 1 92 ? -3.521 9.617 0.936 1 98.88 92 GLY A C 1
ATOM 718 O O . GLY A 1 92 ? -3.688 9.281 -0.24 1 98.88 92 GLY A O 1
ATOM 719 N N . ILE A 1 93 ? -4.383 10.344 1.636 1 98.81 93 ILE A N 1
ATOM 720 C CA . ILE A 1 93 ? -5.641 10.875 1.113 1 98.81 93 ILE A CA 1
ATOM 721 C C . ILE A 1 93 ? -5.664 12.391 1.271 1 98.81 93 ILE A C 1
ATOM 723 O O . ILE A 1 93 ? -5.297 12.922 2.324 1 98.81 93 ILE A O 1
ATOM 727 N N . ASP A 1 94 ? -6.008 13.094 0.217 1 98.75 94 ASP A N 1
ATOM 728 C CA . ASP A 1 94 ? -6.27 14.531 0.25 1 98.75 94 ASP A CA 1
ATOM 729 C C . ASP A 1 94 ? -7.77 14.812 0.306 1 98.75 94 ASP A C 1
ATOM 731 O O . ASP A 1 94 ? -8.5 14.484 -0.627 1 98.75 94 ASP A O 1
ATOM 735 N N . PHE A 1 95 ? -8.227 15.453 1.368 1 97.94 95 PHE A N 1
ATOM 736 C CA . PHE A 1 95 ? -9.648 15.711 1.584 1 97.94 95 PHE A CA 1
ATOM 737 C C . PHE A 1 95 ? -10.016 17.125 1.166 1 97.94 95 PHE A C 1
ATOM 739 O O . PHE A 1 95 ? -11.078 17.625 1.532 1 97.94 95 PHE A O 1
ATOM 746 N N . GLU A 1 96 ? -9.234 17.797 0.465 1 96.44 96 GLU A N 1
ATOM 747 C CA . GLU A 1 96 ? -9.438 19.203 0.131 1 96.44 96 GLU A CA 1
ATOM 748 C C . GLU A 1 96 ? -10.789 19.422 -0.554 1 96.44 96 GLU A C 1
ATOM 750 O O . GLU A 1 96 ? -11.523 20.344 -0.214 1 96.44 96 GLU A O 1
ATOM 755 N N . LYS A 1 97 ? -11.172 18.609 -1.5 1 93.69 97 LYS A N 1
ATOM 756 C CA . LYS A 1 97 ? -12.43 18.766 -2.221 1 93.69 97 LYS A CA 1
ATOM 757 C C . LYS A 1 97 ? -13.625 18.547 -1.294 1 93.69 97 LYS A C 1
ATOM 759 O O . LYS A 1 97 ? -14.641 19.234 -1.4 1 93.69 97 LYS A O 1
ATOM 764 N N . LYS A 1 98 ? -13.461 17.656 -0.367 1 90.88 98 LYS A N 1
ATOM 765 C CA . LYS A 1 98 ? -14.531 17.312 0.558 1 90.88 98 LYS A CA 1
ATOM 766 C C . LYS A 1 98 ? -14.648 18.344 1.68 1 90.88 98 LYS A C 1
ATOM 768 O O . LYS A 1 98 ? -15.742 18.609 2.178 1 90.88 98 LYS A O 1
ATOM 773 N N . ARG A 1 99 ? -13.508 18.859 2.051 1 92.31 99 ARG A N 1
ATOM 774 C CA . ARG A 1 99 ? -13.422 19.812 3.146 1 92.31 99 ARG A CA 1
ATOM 775 C C . ARG A 1 99 ? -12.633 21.062 2.736 1 92.31 99 ARG A C 1
ATOM 777 O O . ARG A 1 99 ? -11.609 21.375 3.338 1 92.31 99 ARG A O 1
ATOM 784 N N . PRO A 1 100 ? -13.219 21.844 1.877 1 91 100 PRO A N 1
ATOM 785 C CA . PRO A 1 100 ? -12.438 22.953 1.301 1 91 100 PRO A CA 1
ATOM 786 C C . PRO A 1 100 ? -12.102 24.031 2.324 1 91 100 PRO A C 1
ATOM 788 O O . PRO A 1 100 ? -11.078 24.703 2.199 1 91 100 PRO A O 1
ATOM 791 N N . ASP A 1 101 ? -12.852 24.234 3.32 1 94.31 101 ASP A N 1
ATOM 792 C CA . ASP A 1 101 ? -12.641 25.328 4.266 1 94.31 101 ASP A CA 1
ATOM 793 C C . ASP A 1 101 ? -11.555 24.969 5.277 1 94.31 101 ASP A C 1
ATOM 795 O O . ASP A 1 101 ? -10.828 25.844 5.754 1 94.31 101 ASP A O 1
ATOM 799 N N . ASN A 1 102 ? -11.453 23.734 5.637 1 93.69 102 ASN A N 1
ATOM 800 C CA . ASN A 1 102 ? -10.461 23.219 6.566 1 93.69 102 ASN A CA 1
ATOM 801 C C . ASN A 1 102 ? -9.938 21.844 6.121 1 93.69 102 ASN A C 1
ATOM 803 O O . ASN A 1 102 ? -10.219 20.828 6.754 1 93.69 102 ASN A O 1
ATOM 807 N N . PRO A 1 103 ? -9.133 21.922 5.062 1 96.12 103 PRO A N 1
ATOM 808 C CA . PRO A 1 103 ? -8.766 20.641 4.453 1 96.12 103 PRO A CA 1
ATOM 809 C C . PRO A 1 103 ? -7.77 19.844 5.301 1 96.12 103 PRO A C 1
ATOM 811 O O . PRO A 1 103 ? -6.887 20.438 5.934 1 96.12 103 PRO A O 1
ATOM 814 N N . LEU A 1 104 ? -7.961 18.547 5.348 1 97.56 104 LEU A N 1
ATOM 815 C CA . LEU A 1 104 ? -7.059 17.609 6 1 97.56 104 LEU A CA 1
ATOM 816 C C . LEU A 1 104 ? -6.477 16.625 4.996 1 97.56 104 LEU A C 1
ATOM 818 O O . LEU A 1 104 ? -6.988 16.484 3.881 1 97.56 104 LEU A O 1
ATOM 822 N N . TYR A 1 105 ? -5.359 16.109 5.434 1 98.69 105 TYR A N 1
ATOM 823 C CA . TYR A 1 105 ? -4.863 14.891 4.805 1 98.69 105 TYR A CA 1
ATOM 824 C C . TYR A 1 105 ? -5.094 13.68 5.707 1 98.69 105 TYR A C 1
ATOM 826 O O . TYR A 1 105 ? -5.289 13.828 6.914 1 98.69 105 TYR A O 1
ATOM 834 N N . GLY A 1 106 ? -5.184 12.57 5.164 1 98.81 106 GLY A N 1
ATOM 835 C CA . GLY A 1 106 ? -4.832 11.289 5.773 1 98.81 106 GLY A CA 1
ATOM 836 C C . GLY A 1 106 ? -3.52 10.734 5.262 1 98.81 106 GLY A C 1
ATOM 837 O O . GLY A 1 106 ? -3.416 10.328 4.102 1 98.81 106 GLY A O 1
ATOM 838 N N . ILE A 1 107 ? -2.51 10.758 6.098 1 98.94 107 ILE A N 1
ATOM 839 C CA . ILE A 1 107 ? -1.202 10.297 5.645 1 98.94 107 ILE A CA 1
ATOM 840 C C . ILE A 1 107 ? -0.879 8.953 6.297 1 98.94 107 ILE A C 1
ATOM 842 O O . ILE A 1 107 ? -1.068 8.781 7.5 1 98.94 107 ILE A O 1
ATOM 846 N N . SER A 1 108 ? -0.459 8.016 5.453 1 98.94 108 SER A N 1
ATOM 847 C CA . SER A 1 108 ? -0.108 6.695 5.969 1 98.94 108 SER A CA 1
ATOM 848 C C . SER A 1 108 ? 1.225 6.727 6.711 1 98.94 108 SER A C 1
ATOM 850 O O . SER A 1 108 ? 2.258 7.059 6.125 1 98.94 108 SER A O 1
ATOM 852 N N . VAL A 1 109 ? 1.238 6.234 7.922 1 98.94 109 VAL A N 1
ATOM 853 C CA . VAL A 1 109 ? 2.459 6.262 8.719 1 98.94 109 VAL A CA 1
ATOM 854 C C . VAL A 1 109 ? 3.463 5.254 8.164 1 98.94 109 VAL A C 1
ATOM 856 O O . VAL A 1 109 ? 4.648 5.301 8.492 1 98.94 109 VAL A O 1
ATOM 859 N N . ARG A 1 110 ? 3.023 4.387 7.293 1 98.81 110 ARG A N 1
ATOM 860 C CA . ARG A 1 110 ? 3.941 3.473 6.621 1 98.81 110 ARG A CA 1
ATOM 861 C C . ARG A 1 110 ? 5.008 4.238 5.844 1 98.81 110 ARG A C 1
ATOM 863 O O . ARG A 1 110 ? 6.078 3.701 5.555 1 98.81 110 ARG A O 1
ATOM 870 N N . GLN A 1 111 ? 4.676 5.488 5.492 1 98.75 111 GLN A N 1
ATOM 871 C CA . GLN A 1 111 ? 5.574 6.273 4.652 1 98.75 111 GLN A CA 1
ATOM 872 C C . GLN A 1 111 ? 6.492 7.152 5.504 1 98.75 111 GLN A C 1
ATOM 874 O O . GLN A 1 111 ? 7.352 7.855 4.973 1 98.75 111 GLN A O 1
ATOM 879 N N . PHE A 1 112 ? 6.367 7.098 6.863 1 98.75 112 PHE A N 1
ATOM 880 C CA . PHE A 1 112 ? 7.223 7.875 7.746 1 98.75 112 PHE A CA 1
ATOM 881 C C . PHE A 1 112 ? 8.609 7.246 7.852 1 98.75 112 PHE A C 1
ATOM 883 O O . PHE A 1 112 ? 8.734 6.023 7.945 1 98.75 112 PHE A O 1
ATOM 890 N N . ASN A 1 113 ? 9.594 8.109 7.777 1 97.44 113 ASN A N 1
ATOM 891 C CA . ASN A 1 113 ? 10.961 7.617 7.906 1 97.44 113 ASN A CA 1
ATOM 892 C C . ASN A 1 113 ? 11.227 7.055 9.297 1 97.44 113 ASN A C 1
ATOM 894 O O . ASN A 1 113 ? 10.766 7.613 10.297 1 97.44 113 ASN A O 1
ATOM 898 N N . ASN A 1 114 ? 11.922 5.879 9.367 1 93.94 114 ASN A N 1
ATOM 899 C CA . ASN A 1 114 ? 12.406 5.273 10.602 1 93.94 114 ASN A CA 1
ATOM 900 C C . ASN A 1 114 ? 11.266 4.93 11.547 1 93.94 114 ASN A C 1
ATOM 902 O O . ASN A 1 114 ? 11.406 5.047 12.766 1 93.94 114 ASN A O 1
ATOM 906 N N . ILE A 1 115 ? 10.117 4.617 11.039 1 97.06 115 ILE A N 1
ATOM 907 C CA . ILE A 1 115 ? 8.945 4.332 11.859 1 97.06 115 ILE A CA 1
ATOM 908 C C . ILE A 1 115 ? 8.969 2.873 12.312 1 97.06 115 ILE A C 1
ATOM 910 O O . ILE A 1 115 ? 9.32 1.982 11.531 1 97.06 115 ILE A O 1
ATOM 914 N N . ASP A 1 116 ? 8.664 2.658 13.547 1 95.94 116 ASP A N 1
ATOM 915 C CA . ASP A 1 116 ? 8.367 1.33 14.07 1 95.94 116 ASP A CA 1
ATOM 916 C C . ASP A 1 116 ? 6.859 1.138 14.242 1 95.94 116 ASP A C 1
ATOM 918 O O . ASP A 1 116 ? 6.281 1.589 15.234 1 95.94 116 ASP A O 1
ATOM 922 N N . LEU A 1 117 ? 6.289 0.395 13.336 1 97.94 117 LEU A N 1
ATOM 923 C CA . LEU A 1 117 ? 4.836 0.26 13.312 1 97.94 117 LEU A CA 1
ATOM 924 C C . LEU A 1 117 ? 4.336 -0.48 14.547 1 97.94 117 LEU A C 1
ATOM 926 O O . LEU A 1 117 ? 3.217 -0.242 15.008 1 97.94 117 LEU A O 1
ATOM 930 N N . ASP A 1 118 ? 5.125 -1.298 15.133 1 96 118 ASP A N 1
ATOM 931 C CA . ASP A 1 118 ? 4.715 -2.111 16.281 1 96 118 ASP A CA 1
ATOM 932 C C . ASP A 1 118 ? 4.656 -1.274 17.547 1 96 118 ASP A C 1
ATOM 934 O O . ASP A 1 118 ? 4.098 -1.711 18.562 1 96 118 ASP A O 1
ATOM 938 N N . SER A 1 119 ? 5.234 -0.064 17.531 1 97.62 119 SER A N 1
ATOM 939 C CA . SER A 1 119 ? 5.277 0.792 18.719 1 97.62 119 SER A CA 1
ATOM 940 C C . SER A 1 119 ? 4.098 1.756 18.734 1 97.62 119 SER A C 1
ATOM 942 O O . SER A 1 119 ? 3.902 2.477 19.719 1 97.62 119 SER A O 1
ATOM 944 N N . LEU A 1 120 ? 3.301 1.726 17.734 1 98.62 120 LEU A N 1
ATOM 945 C CA . LEU A 1 120 ? 2.242 2.719 17.594 1 98.62 120 LEU A CA 1
ATOM 946 C C . LEU A 1 120 ? 0.956 2.244 18.266 1 98.62 120 LEU A C 1
ATOM 948 O O . LEU A 1 120 ? 0.829 1.067 18.609 1 98.62 120 LEU A O 1
ATOM 952 N N . GLN A 1 121 ? 0.069 3.221 18.516 1 98.56 121 GLN A N 1
ATOM 953 C CA . GLN A 1 121 ? -1.296 2.941 18.953 1 98.56 121 GLN A CA 1
ATOM 954 C C . GLN A 1 121 ? -2.275 3.039 17.781 1 98.56 121 GLN A C 1
ATOM 956 O O . GLN A 1 121 ? -2.176 3.947 16.953 1 98.56 121 GLN A O 1
ATOM 961 N N . TYR A 1 122 ? -3.186 2.059 17.766 1 98.5 122 TYR A N 1
ATOM 962 C CA . TYR A 1 122 ? -4.094 1.987 16.625 1 98.5 122 TYR A CA 1
ATOM 963 C C . TYR A 1 122 ? -5.547 2.064 17.078 1 98.5 122 TYR A C 1
ATOM 965 O O . TYR A 1 122 ? -5.891 1.585 18.156 1 98.5 122 TYR A O 1
ATOM 973 N N . GLU A 1 123 ? -6.297 2.721 16.312 1 98.38 123 GLU A N 1
ATOM 974 C CA . GLU A 1 123 ? -7.754 2.672 16.391 1 98.38 123 GLU A CA 1
ATOM 975 C C . GLU A 1 123 ? -8.352 2.018 15.148 1 98.38 123 GLU A C 1
ATOM 977 O O . GLU A 1 123 ? -8.156 2.504 14.031 1 98.38 123 GLU A O 1
ATOM 982 N N . LYS A 1 124 ? -9.039 0.917 15.367 1 97.56 124 LYS A N 1
ATOM 983 C CA . LYS A 1 124 ? -9.68 0.234 14.25 1 97.56 124 LYS A CA 1
ATOM 984 C C . LYS A 1 124 ? -11.016 0.889 13.906 1 97.56 124 LYS A C 1
ATOM 986 O O . LYS A 1 124 ? -11.758 1.311 14.797 1 97.56 124 LYS A O 1
ATOM 991 N N . PHE A 1 125 ? -11.273 1.018 12.641 1 97.38 125 PHE A N 1
ATOM 992 C CA . PHE A 1 125 ? -12.539 1.518 12.133 1 97.38 125 PHE A CA 1
ATOM 993 C C . PHE A 1 125 ? -13.117 0.57 11.086 1 97.38 125 PHE A C 1
ATOM 995 O O . PHE A 1 125 ? -12.43 0.189 10.141 1 97.38 125 PHE A O 1
ATOM 1002 N N . ASP A 1 126 ? -14.367 0.129 11.266 1 96.44 126 ASP A N 1
ATOM 1003 C CA . ASP A 1 126 ? -15.039 -0.776 10.336 1 96.44 126 ASP A CA 1
ATOM 1004 C C . ASP A 1 126 ? -15.688 -0.006 9.188 1 96.44 126 ASP A C 1
ATOM 1006 O O . ASP A 1 126 ? -16.922 0.056 9.094 1 96.44 126 ASP A O 1
ATOM 1010 N N . GLY A 1 127 ? -14.812 0.442 8.32 1 95.06 127 GLY A N 1
ATOM 1011 C CA . GLY A 1 127 ? -15.297 1.208 7.184 1 95.06 127 GLY A CA 1
ATOM 1012 C C . GLY A 1 127 ? -16.109 0.375 6.207 1 95.06 127 GLY A C 1
ATOM 1013 O O . GLY A 1 127 ? -16.969 0.9 5.504 1 95.06 127 GLY A O 1
ATOM 1014 N N . MET A 1 128 ? -15.852 -0.87 6.133 1 92.81 128 MET A N 1
ATOM 1015 C CA . MET A 1 128 ? -16.562 -1.769 5.227 1 92.81 128 MET A CA 1
ATOM 1016 C C . MET A 1 128 ? -18.062 -1.79 5.539 1 92.81 128 MET A C 1
ATOM 1018 O O . MET A 1 128 ? -18.875 -1.955 4.641 1 92.81 128 MET A O 1
ATOM 1022 N N . HIS A 1 129 ? -18.359 -1.554 6.77 1 92.44 129 HIS A N 1
ATOM 1023 C CA . HIS A 1 129 ? -19.766 -1.677 7.141 1 92.44 129 HIS A CA 1
ATOM 1024 C C . HIS A 1 129 ? -20.312 -0.351 7.652 1 92.44 129 HIS A C 1
ATOM 1026 O O . HIS A 1 129 ? -21.531 -0.149 7.68 1 92.44 129 HIS A O 1
ATOM 1032 N N . GLU A 1 130 ? -19.453 0.587 8.023 1 91.56 130 GLU A N 1
ATOM 1033 C CA . GLU A 1 130 ? -19.906 1.812 8.664 1 91.56 130 GLU A CA 1
ATOM 1034 C C . GLU A 1 130 ? -19.875 2.992 7.699 1 91.56 130 GLU A C 1
ATOM 1036 O O . GLU A 1 130 ? -20.516 4.02 7.938 1 91.56 130 GLU A O 1
ATOM 1041 N N . LEU A 1 131 ? -19.109 2.893 6.664 1 87.56 131 LEU A N 1
ATOM 1042 C CA . LEU A 1 131 ? -19.062 3.941 5.652 1 87.56 131 LEU A CA 1
ATOM 1043 C C . LEU A 1 131 ? -19.984 3.604 4.484 1 87.56 131 LEU A C 1
ATOM 1045 O O . LEU A 1 131 ? -19.828 2.557 3.852 1 87.56 131 LEU A O 1
ATOM 1049 N N . GLU A 1 132 ? -20.984 4.387 4.305 1 85.31 132 GLU A N 1
ATOM 1050 C CA . GLU A 1 132 ? -21.891 4.152 3.186 1 85.31 132 GLU A CA 1
ATOM 1051 C C . GLU A 1 132 ? -21.172 4.316 1.851 1 85.31 132 GLU A C 1
ATOM 1053 O O . GLU A 1 132 ? -20.359 5.227 1.685 1 85.31 132 GLU A O 1
ATOM 1058 N N . PRO A 1 133 ? -21.578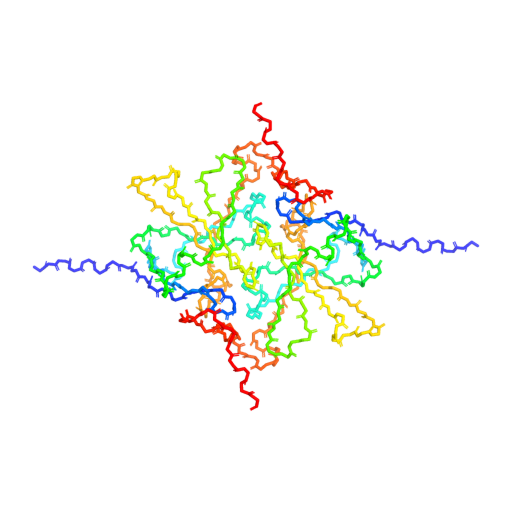 3.434 0.835 1 87.5 133 PRO A N 1
ATOM 1059 C CA . PRO A 1 133 ? -22.625 2.424 0.688 1 87.5 133 PRO A CA 1
ATOM 1060 C C . PRO A 1 133 ? -22.266 1.096 1.348 1 87.5 133 PRO A C 1
ATOM 1062 O O . PRO A 1 133 ? -22.891 0.071 1.063 1 87.5 133 PRO A O 1
ATOM 1065 N N . ALA A 1 134 ? -21.359 0.993 2.238 1 81.31 134 ALA A N 1
ATOM 1066 C CA . ALA A 1 134 ? -20.922 -0.104 3.104 1 81.31 134 ALA A CA 1
ATOM 1067 C C . ALA A 1 134 ? -20.703 -1.384 2.301 1 81.31 134 ALA A C 1
ATOM 1069 O O . ALA A 1 134 ? -21.203 -2.449 2.672 1 81.31 134 ALA A O 1
ATOM 1070 N N . VAL A 1 135 ? -20.234 -1.373 1.168 1 85.31 135 VAL A N 1
ATOM 1071 C CA . VAL A 1 135 ? -19.875 -2.494 0.305 1 85.31 135 VAL A CA 1
ATOM 1072 C C . VAL A 1 135 ? -18.438 -2.312 -0.213 1 85.31 135 VAL A C 1
ATOM 1074 O O . VAL A 1 135 ? -17.891 -1.214 -0.149 1 85.31 135 VAL A O 1
ATOM 1077 N N . ASP A 1 136 ? -17.859 -3.4 -0.601 1 89.81 136 ASP A N 1
ATOM 1078 C CA . ASP A 1 136 ? -16.562 -3.324 -1.277 1 89.81 136 ASP A CA 1
ATOM 1079 C C . ASP A 1 136 ? -16.688 -2.623 -2.627 1 89.81 136 ASP A C 1
ATOM 1081 O O . ASP A 1 136 ? -17.344 -3.139 -3.543 1 89.81 136 ASP A O 1
ATOM 1085 N N . LEU A 1 137 ? -16.031 -1.497 -2.801 1 89.69 137 LEU A N 1
ATOM 1086 C CA . LEU A 1 137 ? -16.203 -0.678 -3.996 1 89.69 137 LEU A CA 1
ATOM 1087 C C . LEU A 1 137 ? -15.086 -0.956 -5 1 89.69 137 LEU A C 1
ATOM 1089 O O . LEU A 1 137 ? -14.945 -0.24 -5.996 1 89.69 137 LEU A O 1
ATOM 1093 N N . SER A 1 138 ? -14.359 -1.985 -4.773 1 92.19 138 SER A N 1
ATOM 1094 C CA . SER A 1 138 ? -13.25 -2.311 -5.656 1 92.19 138 SER A CA 1
ATOM 1095 C C . SER A 1 138 ? -13.742 -2.803 -7.012 1 92.19 138 SER A C 1
ATOM 1097 O O . SER A 1 138 ? -14.844 -3.35 -7.113 1 92.19 138 SER A O 1
ATOM 1099 N N . GLY A 1 139 ? -12.867 -2.555 -8.016 1 91.12 139 GLY A N 1
ATOM 1100 C CA . GLY A 1 139 ? -13 -3.205 -9.312 1 91.12 139 GLY A CA 1
ATOM 1101 C C . GLY A 1 139 ? -14.031 -2.537 -10.211 1 91.12 139 GLY A C 1
ATOM 1102 O O . GLY A 1 139 ? -14.445 -3.109 -11.219 1 91.12 139 GLY A O 1
ATOM 1103 N N . LYS A 1 140 ? -14.422 -1.271 -9.867 1 87.88 140 LYS A N 1
ATOM 1104 C CA . LYS A 1 140 ? -15.562 -0.699 -10.57 1 87.88 140 LYS A CA 1
ATOM 1105 C C . LYS A 1 140 ? -15.141 0.486 -11.43 1 87.88 140 LYS A C 1
ATOM 1107 O O . LYS A 1 140 ? -15.891 0.908 -12.32 1 87.88 140 LYS A O 1
ATOM 1112 N N . GLU A 1 141 ? -13.961 0.974 -11.32 1 91.19 141 GLU A N 1
ATOM 1113 C CA . GLU A 1 141 ? -13.594 2.244 -11.938 1 91.19 141 GLU A CA 1
ATOM 1114 C C . GLU A 1 141 ? -12.992 2.029 -13.32 1 91.19 141 GLU A C 1
ATOM 1116 O O . GLU A 1 141 ? -13 2.938 -14.156 1 91.19 141 GLU A O 1
ATOM 1121 N N . THR A 1 142 ? -12.453 0.895 -13.531 1 90.56 142 THR A N 1
ATOM 1122 C CA . THR A 1 142 ? -11.781 0.606 -14.797 1 90.56 142 THR A CA 1
ATOM 1123 C C . THR A 1 142 ? -12.328 -0.675 -15.422 1 90.56 142 THR A C 1
ATOM 1125 O O . THR A 1 142 ? -12.523 -1.675 -14.727 1 90.56 142 THR A O 1
ATOM 1128 N N . ASP A 1 143 ? -12.633 -0.595 -16.766 1 90.31 143 ASP A N 1
ATOM 1129 C CA . ASP A 1 143 ? -13.008 -1.807 -17.484 1 90.31 143 ASP A CA 1
ATOM 1130 C C . ASP A 1 143 ? -11.805 -2.73 -17.672 1 90.31 143 ASP A C 1
ATOM 1132 O O . ASP A 1 143 ? -10.82 -2.357 -18.312 1 90.31 143 ASP A O 1
ATOM 1136 N N . ALA A 1 144 ? -11.898 -3.861 -17.172 1 84.56 144 ALA A N 1
ATOM 1137 C CA . ALA A 1 144 ? -10.758 -4.773 -17.109 1 84.56 144 ALA A CA 1
ATOM 1138 C C . ALA A 1 144 ? -10.336 -5.211 -18.516 1 84.56 144 ALA A C 1
ATOM 1140 O O . ALA A 1 144 ? -9.172 -5.543 -18.734 1 84.56 144 ALA A O 1
ATOM 1141 N N . LYS A 1 145 ? -11.258 -5.25 -19.438 1 88.56 145 LYS A N 1
ATOM 1142 C CA . LYS A 1 145 ? -10.945 -5.727 -20.781 1 88.56 145 LYS A CA 1
ATOM 1143 C C . LYS A 1 145 ? -10.312 -4.625 -21.625 1 88.56 145 LYS A C 1
ATOM 1145 O O . LYS A 1 145 ? -9.352 -4.867 -22.344 1 88.56 145 LYS A O 1
ATOM 1150 N N . THR A 1 146 ? -10.695 -3.449 -21.406 1 88.44 146 THR A N 1
ATOM 1151 C CA . THR A 1 146 ? -10.242 -2.375 -22.281 1 88.44 146 THR A CA 1
ATOM 1152 C C . THR A 1 146 ? -9.211 -1.503 -21.578 1 88.44 146 THR A C 1
ATOM 1154 O O . THR A 1 146 ? -8.461 -0.77 -22.219 1 88.44 146 THR A O 1
ATOM 1157 N N . GLY A 1 147 ? -9.234 -1.543 -20.266 1 86.69 147 GLY A N 1
ATOM 1158 C CA . GLY A 1 147 ? -8.352 -0.694 -19.484 1 86.69 147 GLY A CA 1
ATOM 1159 C C . GLY A 1 147 ? -8.836 0.741 -19.391 1 86.69 147 GLY A C 1
ATOM 1160 O O . GLY A 1 147 ? -8.141 1.598 -18.844 1 86.69 147 GLY A O 1
ATOM 1161 N N . GLU A 1 148 ? -9.953 1.004 -19.906 1 88.56 148 GLU A N 1
ATOM 1162 C CA . GLU A 1 148 ? -10.523 2.348 -19.922 1 88.56 148 GLU A CA 1
ATOM 1163 C C . GLU A 1 148 ? -11.453 2.561 -18.719 1 88.56 148 GLU A C 1
ATOM 1165 O O . GLU A 1 148 ? -11.969 1.597 -18.156 1 88.56 148 GLU A O 1
ATOM 1170 N N . PRO A 1 149 ? -11.562 3.855 -18.266 1 87.94 149 PRO A N 1
ATOM 1171 C CA . PRO A 1 149 ? -12.516 4.113 -17.172 1 87.94 149 PRO A CA 1
ATOM 1172 C C . PRO A 1 149 ? -13.93 3.629 -17.5 1 87.94 149 PRO A C 1
ATOM 1174 O O . PRO A 1 149 ? -14.367 3.721 -18.656 1 87.94 149 PRO A O 1
ATOM 1177 N N . THR A 1 150 ? -14.547 3.01 -16.453 1 86.94 150 THR A N 1
ATOM 1178 C CA . THR A 1 150 ? -15.93 2.582 -16.609 1 86.94 150 THR A CA 1
ATOM 1179 C C . THR A 1 150 ? -16.859 3.787 -16.688 1 86.94 150 THR A C 1
ATOM 1181 O O . THR A 1 150 ? -16.625 4.805 -16.031 1 86.94 150 THR A O 1
ATOM 1184 N N . ALA A 1 151 ? -17.656 3.768 -17.891 1 66.75 151 ALA A N 1
ATOM 1185 C CA . ALA A 1 151 ? -18.594 4.871 -18.141 1 66.75 151 ALA A CA 1
ATOM 1186 C C . ALA A 1 151 ? -19.453 5.148 -16.906 1 66.75 151 ALA A C 1
ATOM 1188 O O . ALA A 1 151 ? -19.859 4.223 -16.203 1 66.75 151 ALA A O 1
ATOM 1189 N N . SER A 1 152 ? -19.188 6.203 -16.109 1 54.12 152 SER A N 1
ATOM 1190 C CA . SER A 1 152 ? -20.062 6.602 -15.031 1 54.12 152 SER A CA 1
ATOM 1191 C C . SER A 1 152 ? -21.531 6.445 -15.422 1 54.12 152 SER A C 1
ATOM 1193 O O . SER A 1 152 ? -21.938 6.836 -16.516 1 54.12 152 SER A O 1
ATOM 1195 N N . SER A 1 153 ? -22.25 5.312 -15.109 1 38.66 153 SER A N 1
ATOM 1196 C CA . SER A 1 153 ? -23.672 5.539 -15.312 1 38.66 153 SER A CA 1
ATOM 1197 C C . SER A 1 153 ? -24.094 6.91 -14.797 1 38.66 153 SER A C 1
ATOM 1199 O O . SER A 1 153 ? -23.906 7.223 -13.617 1 38.66 153 SER A O 1
ATOM 1201 N N . VAL A 1 154 ? -24.25 7.934 -15.648 1 30.06 154 VAL A N 1
ATOM 1202 C CA . VAL A 1 154 ? -25.078 9.039 -15.18 1 30.06 154 VAL A CA 1
ATOM 1203 C C . VAL A 1 154 ? -26.391 8.508 -14.625 1 30.06 154 VAL A C 1
ATOM 1205 O O . VAL A 1 154 ? -26.953 7.547 -15.156 1 30.06 154 VAL A O 1
ATOM 1208 N N . MET B 1 1 ? -7.152 -48.156 -5.395 1 34.47 1 MET B N 1
ATOM 1209 C CA . MET B 1 1 ? -7.836 -46.906 -5.02 1 34.47 1 MET B CA 1
ATOM 1210 C C . MET B 1 1 ? -6.926 -45.719 -5.207 1 34.47 1 MET B C 1
ATOM 1212 O O . MET B 1 1 ? -5.793 -45.688 -4.723 1 34.47 1 MET B O 1
ATOM 1216 N N . SER B 1 2 ? -6.812 -45.125 -6.391 1 38.62 2 SER B N 1
ATOM 1217 C CA . SER B 1 2 ? -5.98 -43.969 -6.719 1 38.62 2 SER B CA 1
ATOM 1218 C C . SER B 1 2 ? -6.113 -42.875 -5.668 1 38.62 2 SER B C 1
ATOM 1220 O O . SER B 1 2 ? -7.223 -42.406 -5.379 1 38.62 2 SER B O 1
ATOM 1222 N N . SER B 1 3 ? -5.387 -42.875 -4.582 1 40.12 3 SER B N 1
ATOM 1223 C CA . SER B 1 3 ? -5.441 -41.875 -3.521 1 40.12 3 SER B CA 1
ATOM 1224 C C . SER B 1 3 ? -5.602 -40.469 -4.09 1 40.12 3 SER B C 1
ATOM 1226 O O . SER B 1 3 ? -4.691 -39.969 -4.738 1 40.12 3 SER B O 1
ATOM 1228 N N . ASP B 1 4 ? -6.688 -40.125 -4.758 1 42.06 4 ASP B N 1
ATOM 1229 C CA . ASP B 1 4 ? -7.059 -38.75 -5.059 1 42.06 4 ASP B CA 1
ATOM 1230 C C . ASP B 1 4 ? -6.586 -37.781 -3.961 1 42.06 4 ASP B C 1
ATOM 1232 O O . ASP B 1 4 ? -7.199 -37.719 -2.895 1 42.06 4 ASP B O 1
ATOM 1236 N N . ASP B 1 5 ? -5.348 -37.812 -3.441 1 46.78 5 ASP B N 1
ATOM 1237 C CA . ASP B 1 5 ? -4.758 -36.875 -2.5 1 46.78 5 ASP B CA 1
ATOM 1238 C C . ASP B 1 5 ? -5.277 -35.438 -2.742 1 46.78 5 ASP B C 1
ATOM 1240 O O . ASP B 1 5 ? -4.816 -34.75 -3.656 1 46.78 5 ASP B O 1
ATOM 1244 N N . THR B 1 6 ? -6.508 -35.219 -2.766 1 56.53 6 THR B N 1
ATOM 1245 C CA . THR B 1 6 ? -7.195 -33.938 -2.852 1 56.53 6 THR B CA 1
ATOM 1246 C C . THR B 1 6 ? -6.371 -32.812 -2.188 1 56.53 6 THR B C 1
ATOM 1248 O O . THR B 1 6 ? -6.082 -32.906 -0.992 1 56.53 6 THR B O 1
ATOM 1251 N N . LYS B 1 7 ? -5.426 -32.281 -2.975 1 72.56 7 LYS B N 1
ATOM 1252 C CA . LYS B 1 7 ? -4.504 -31.25 -2.496 1 72.56 7 LYS B CA 1
ATOM 1253 C C . LYS B 1 7 ? -5.246 -30.141 -1.763 1 72.56 7 LYS B C 1
ATOM 1255 O O . LYS B 1 7 ? -6.242 -29.609 -2.268 1 72.56 7 LYS B O 1
ATOM 1260 N N . ASN B 1 8 ? -5.336 -30.188 -0.472 1 92.25 8 ASN B N 1
ATOM 1261 C CA . ASN B 1 8 ? -5.848 -29.094 0.35 1 92.25 8 ASN B CA 1
ATOM 1262 C C . ASN B 1 8 ? -5.375 -27.734 -0.162 1 92.25 8 ASN B C 1
ATOM 1264 O O . ASN B 1 8 ? -4.359 -27.203 0.3 1 92.25 8 ASN B O 1
ATOM 1268 N N . GLU B 1 9 ? -6.074 -27.312 -1.255 1 97.06 9 GLU B N 1
ATOM 1269 C CA . GLU B 1 9 ? -5.719 -26.047 -1.87 1 97.06 9 GLU B CA 1
ATOM 1270 C C . GLU B 1 9 ? -6.945 -25.156 -2.049 1 97.06 9 GLU B C 1
ATOM 1272 O O . GLU B 1 9 ? -8.078 -25.641 -2.002 1 97.06 9 GLU B O 1
ATOM 1277 N N . GLY B 1 10 ? -6.805 -23.875 -2.021 1 98.19 10 GLY B N 1
ATOM 1278 C CA . GLY B 1 10 ? -7.828 -22.875 -2.273 1 98.19 10 GLY B CA 1
ATOM 1279 C C . GLY B 1 10 ? -7.41 -21.828 -3.301 1 98.19 10 GLY B C 1
ATOM 1280 O O . GLY B 1 10 ? -6.254 -21.406 -3.324 1 98.19 10 GLY B O 1
ATOM 1281 N N . THR B 1 11 ? -8.367 -21.547 -4.254 1 98.69 11 THR B N 1
ATOM 1282 C CA . THR B 1 11 ? -8.141 -20.516 -5.254 1 98.69 11 THR B CA 1
ATOM 1283 C C . THR B 1 11 ? -8.898 -19.234 -4.898 1 98.69 11 THR B C 1
ATOM 1285 O O . THR B 1 11 ? -10.07 -19.281 -4.523 1 98.69 11 THR B O 1
ATOM 1288 N N . TYR B 1 12 ? -8.242 -18.094 -5.047 1 98.81 12 TYR B N 1
ATOM 1289 C CA . TYR B 1 12 ? -8.766 -16.797 -4.621 1 98.81 12 TYR B CA 1
ATOM 1290 C C . TYR B 1 12 ? -8.695 -15.781 -5.75 1 98.81 12 TYR B C 1
ATOM 1292 O O . TYR B 1 12 ? -7.652 -15.633 -6.391 1 98.81 12 TYR B O 1
ATOM 1300 N N . GLU B 1 13 ? -9.781 -15.133 -6.02 1 98.62 13 GLU B N 1
ATOM 1301 C CA . GLU B 1 13 ? -9.773 -13.984 -6.922 1 98.62 13 GLU B CA 1
ATOM 1302 C C . GLU B 1 13 ? -9.188 -12.75 -6.242 1 98.62 13 GLU B C 1
ATOM 1304 O O . GLU B 1 13 ? -9.438 -12.516 -5.059 1 98.62 13 GLU B O 1
ATOM 1309 N N . ALA B 1 14 ? -8.414 -12.023 -7.031 1 98.62 14 ALA B N 1
ATOM 1310 C CA . ALA B 1 14 ? -7.723 -10.852 -6.508 1 98.62 14 ALA B CA 1
ATOM 1311 C C . ALA B 1 14 ? -7.586 -9.773 -7.578 1 98.62 14 ALA B C 1
ATOM 1313 O O . ALA B 1 14 ? -7.887 -10.016 -8.75 1 98.62 14 ALA B O 1
ATOM 1314 N N . GLY B 1 15 ? -7.145 -8.57 -7.145 1 98.31 15 GLY B N 1
ATOM 1315 C CA . GLY B 1 15 ? -6.926 -7.449 -8.047 1 98.31 15 GLY B CA 1
ATOM 1316 C C . GLY B 1 15 ? -6.754 -6.125 -7.328 1 98.31 15 GLY B C 1
ATOM 1317 O O . GLY B 1 15 ? -6.844 -6.062 -6.102 1 98.31 15 GLY B O 1
ATOM 1318 N N . CYS B 1 16 ? -6.48 -5.062 -8.156 1 98.69 16 CYS B N 1
ATOM 1319 C CA . CYS B 1 16 ? -6.305 -3.73 -7.59 1 98.69 16 CYS B CA 1
ATOM 1320 C C . CYS B 1 16 ? -7.648 -3.102 -7.238 1 98.69 16 CYS B C 1
ATOM 1322 O O . CYS B 1 16 ? -8.688 -3.746 -7.367 1 98.69 16 CYS B O 1
ATOM 1324 N N . HIS B 1 17 ? -7.652 -1.911 -6.746 1 98.62 17 HIS B N 1
ATOM 1325 C CA . HIS B 1 17 ? -8.883 -1.28 -6.293 1 98.62 17 HIS B CA 1
ATOM 1326 C C . HIS B 1 17 ? -9.734 -0.811 -7.469 1 98.62 17 HIS B C 1
ATOM 1328 O O . HIS B 1 17 ? -10.961 -0.937 -7.445 1 98.62 17 HIS B O 1
ATOM 1334 N N . CYS B 1 18 ? -9.133 -0.24 -8.547 1 98.25 18 CYS B N 1
ATOM 1335 C CA . CYS B 1 18 ? -9.875 0.398 -9.633 1 98.25 18 CYS B CA 1
ATOM 1336 C C . CYS B 1 18 ? -10.398 -0.639 -10.617 1 98.25 18 CYS B C 1
ATOM 1338 O O . CYS B 1 18 ? -11.273 -0.342 -11.43 1 98.25 18 CYS B O 1
ATOM 1340 N N . GLY B 1 19 ? -9.859 -1.812 -10.594 1 97.88 19 GLY B N 1
ATOM 1341 C CA . GLY B 1 19 ? -10.312 -2.869 -11.484 1 97.88 19 GLY B CA 1
ATOM 1342 C C . GLY B 1 19 ? -9.391 -3.078 -12.672 1 97.88 19 GLY B C 1
ATOM 1343 O O . GLY B 1 19 ? -9.586 -4.004 -13.461 1 97.88 19 GLY B O 1
ATOM 1344 N N . TYR B 1 20 ? -8.336 -2.316 -12.773 1 98.06 20 TYR B N 1
ATOM 1345 C CA . TYR B 1 20 ? -7.426 -2.361 -13.906 1 98.06 20 TYR B CA 1
ATOM 1346 C C . TYR B 1 20 ? -6.598 -3.641 -13.891 1 98.06 20 TYR B C 1
ATOM 1348 O O . TYR B 1 20 ? -6.234 -4.168 -14.945 1 98.06 20 TYR B O 1
ATOM 1356 N N . IL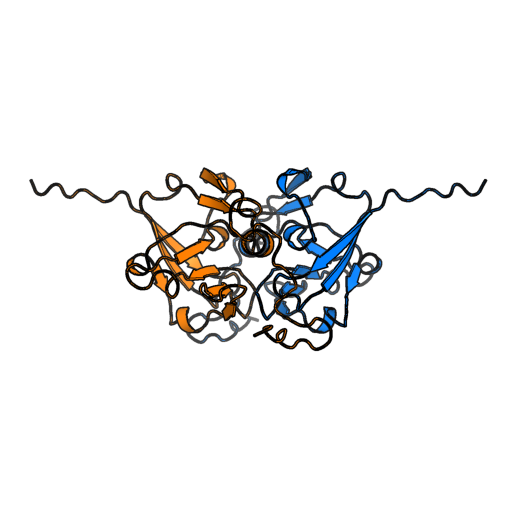E B 1 21 ? -6.242 -4.141 -12.766 1 98.5 21 ILE B N 1
ATOM 1357 C CA . ILE B 1 21 ? -5.48 -5.367 -12.578 1 98.5 21 ILE B CA 1
ATOM 1358 C C . ILE B 1 21 ? -6.375 -6.441 -11.961 1 98.5 21 ILE B C 1
ATOM 1360 O O . ILE B 1 21 ? -7.102 -6.18 -11 1 98.5 21 ILE B O 1
ATOM 1364 N N . GLY B 1 22 ? -6.371 -7.609 -12.516 1 98.44 22 GLY B N 1
ATOM 1365 C CA . GLY B 1 22 ? -7.055 -8.781 -11.992 1 98.44 22 GLY B CA 1
ATOM 1366 C C . GLY B 1 22 ? -6.23 -10.047 -12.094 1 98.44 22 GLY B C 1
ATOM 1367 O O . GLY B 1 22 ? -5.465 -10.227 -13.039 1 98.44 22 GLY B O 1
ATOM 1368 N N . LEU B 1 23 ? -6.355 -10.922 -11.109 1 98.75 23 LEU B N 1
ATOM 1369 C CA . LEU B 1 23 ? -5.645 -12.195 -11.078 1 98.75 23 LEU B CA 1
ATOM 1370 C C . LEU B 1 23 ? -6.348 -13.195 -10.172 1 98.75 23 LEU B C 1
ATOM 1372 O O . LEU B 1 23 ? -7.297 -12.844 -9.469 1 98.75 23 LEU B O 1
ATOM 1376 N N . SER B 1 24 ? -5.949 -14.422 -10.25 1 98.88 24 SER B N 1
ATOM 1377 C CA . SER B 1 24 ? -6.32 -15.445 -9.273 1 98.88 24 SER B CA 1
ATOM 1378 C C . SER B 1 24 ? -5.098 -16.203 -8.773 1 98.88 24 SER B C 1
ATOM 1380 O O . SER B 1 24 ? -4.113 -16.359 -9.5 1 98.88 24 SER B O 1
ATOM 1382 N N . VAL B 1 25 ? -5.195 -16.609 -7.555 1 98.88 25 VAL B N 1
ATOM 1383 C CA . VAL B 1 25 ? -4.078 -17.266 -6.867 1 98.88 25 VAL B CA 1
ATOM 1384 C C . VAL B 1 25 ? -4.543 -18.562 -6.234 1 98.88 25 VAL B C 1
ATOM 1386 O O . VAL B 1 25 ? -5.57 -18.609 -5.551 1 98.88 25 VAL B O 1
ATOM 1389 N N . THR B 1 26 ? -3.811 -19.578 -6.465 1 98.81 26 THR B N 1
ATOM 1390 C CA . THR B 1 26 ? -4.043 -20.844 -5.781 1 98.81 26 THR B CA 1
ATOM 1391 C C . THR B 1 26 ? -2.988 -21.078 -4.703 1 98.81 26 THR B C 1
ATOM 1393 O O . THR B 1 26 ? -1.79 -20.953 -4.961 1 98.81 26 THR B O 1
ATOM 1396 N N . LEU B 1 27 ? -3.52 -21.375 -3.498 1 98.69 27 LEU B N 1
ATOM 1397 C CA . LEU B 1 27 ? -2.629 -21.609 -2.365 1 98.69 27 LEU B CA 1
ATOM 1398 C C . LEU B 1 27 ? -2.83 -23 -1.794 1 98.69 27 LEU B C 1
ATOM 1400 O O . LEU B 1 27 ? -3.955 -23.516 -1.756 1 98.69 27 LEU B O 1
ATOM 1404 N N . SER B 1 28 ? -1.679 -23.562 -1.258 1 97.56 28 SER B N 1
ATOM 1405 C CA . SER B 1 28 ? -1.672 -24.828 -0.514 1 97.56 28 SER B CA 1
ATOM 1406 C C . SER B 1 28 ? -0.745 -24.75 0.695 1 97.56 28 SER B C 1
ATOM 1408 O O . SER B 1 28 ? 0.463 -24.547 0.545 1 97.56 28 SER B O 1
ATOM 1410 N N . PRO B 1 29 ? -1.359 -24.953 1.83 1 97.81 29 PRO B N 1
ATOM 1411 C CA . PRO B 1 29 ? -2.785 -25.062 2.146 1 97.81 29 PRO B CA 1
ATOM 1412 C C . PRO B 1 29 ? -3.549 -23.766 1.865 1 97.81 29 PRO B C 1
ATOM 1414 O O . PRO B 1 29 ? -2.941 -22.75 1.521 1 97.81 29 PRO B O 1
ATOM 1417 N N . PRO B 1 30 ? -4.832 -23.812 1.956 1 98.31 30 PRO B N 1
ATOM 1418 C CA . PRO B 1 30 ? -5.609 -22.594 1.738 1 98.31 30 PRO B CA 1
ATOM 1419 C C . PRO B 1 30 ? -5.59 -21.656 2.943 1 98.31 30 PRO B C 1
ATOM 1421 O O . PRO B 1 30 ? -5.129 -22.031 4.02 1 98.31 30 PRO B O 1
ATOM 1424 N N . LEU B 1 31 ? -6.012 -20.453 2.729 1 97.88 31 LEU B N 1
ATOM 1425 C CA . LEU B 1 31 ? -6.285 -19.547 3.842 1 97.88 31 LEU B CA 1
ATOM 1426 C C . LEU B 1 31 ? -7.449 -20.062 4.684 1 97.88 31 LEU B C 1
ATOM 1428 O O . LEU B 1 31 ? -8.383 -20.688 4.156 1 97.88 31 LEU B O 1
ATOM 1432 N N . PRO B 1 32 ? -7.434 -19.953 5.977 1 97.38 32 PRO B N 1
ATOM 1433 C CA . PRO B 1 32 ? -6.426 -19.203 6.738 1 97.38 32 PRO B CA 1
ATOM 1434 C C . PRO B 1 32 ? -5.289 -20.094 7.23 1 97.38 32 PRO B C 1
ATOM 1436 O O . PRO B 1 32 ? -4.461 -19.656 8.031 1 97.38 32 PRO B O 1
ATOM 1439 N N . GLU B 1 33 ? -5.207 -21.281 6.805 1 97.94 33 GLU B N 1
ATOM 1440 C CA . GLU B 1 33 ? -4.133 -22.172 7.238 1 97.94 33 GLU B CA 1
ATOM 1441 C C . GLU B 1 33 ? -2.783 -21.703 6.691 1 97.94 33 GLU B C 1
ATOM 1443 O O . GLU B 1 33 ? -1.752 -21.875 7.344 1 97.94 33 GLU B O 1
ATOM 1448 N N . TYR B 1 34 ? -2.812 -21.188 5.523 1 98.44 34 TYR B N 1
ATOM 1449 C CA . TYR B 1 34 ? -1.596 -20.625 4.949 1 98.44 34 TYR B CA 1
ATOM 1450 C C . TYR B 1 34 ? -1.121 -19.406 5.754 1 98.44 34 TYR B C 1
ATOM 1452 O O . TYR B 1 34 ? -1.861 -18.438 5.922 1 98.44 34 TYR B O 1
ATOM 1460 N N . LYS B 1 35 ? 0.106 -19.406 6.215 1 98.62 35 LYS B N 1
ATOM 1461 C CA . LYS B 1 35 ? 0.628 -18.281 6.984 1 98.62 35 LYS B CA 1
ATOM 1462 C C . LYS B 1 35 ? 1.05 -17.141 6.07 1 98.62 35 LYS B C 1
ATOM 1464 O O . LYS B 1 35 ? 1.786 -17.359 5.105 1 98.62 35 LYS B O 1
ATOM 1469 N N . VAL B 1 36 ? 0.582 -16 6.383 1 98.94 36 VAL B N 1
ATOM 1470 C CA . VAL B 1 36 ? 0.88 -14.789 5.629 1 98.94 36 VAL B CA 1
ATOM 1471 C C . VAL B 1 36 ? 2.125 -14.109 6.207 1 98.94 36 VAL B C 1
ATOM 1473 O O . VAL B 1 36 ? 2.236 -13.938 7.422 1 98.94 36 VAL B O 1
ATOM 1476 N N . LEU B 1 37 ? 3.072 -13.797 5.352 1 98.88 37 LEU B N 1
ATOM 1477 C CA . LEU B 1 37 ? 4.297 -13.156 5.816 1 98.88 37 LEU B CA 1
ATOM 1478 C C . LEU B 1 37 ? 4.098 -11.656 5.969 1 98.88 37 LEU B C 1
ATOM 1480 O O . LEU B 1 37 ? 3.611 -10.992 5.051 1 98.88 37 LEU B O 1
ATOM 1484 N N . ASP B 1 38 ? 4.426 -11.188 7.133 1 98.44 38 ASP B N 1
ATOM 1485 C CA . ASP B 1 38 ? 4.465 -9.773 7.473 1 98.44 38 ASP B CA 1
ATOM 1486 C C . ASP B 1 38 ? 5.891 -9.312 7.75 1 98.44 38 ASP B C 1
ATOM 1488 O O . ASP B 1 38 ? 6.402 -9.484 8.859 1 98.44 38 ASP B O 1
ATOM 1492 N N . CYS B 1 39 ? 6.527 -8.734 6.77 1 97.94 39 CYS B N 1
ATOM 1493 C CA . CYS B 1 39 ? 7.926 -8.32 6.82 1 97.94 39 CYS B CA 1
ATOM 1494 C C . CYS B 1 39 ? 8.039 -6.812 7.047 1 97.94 39 CYS B C 1
ATOM 1496 O O . CYS B 1 39 ? 7.266 -6.035 6.488 1 97.94 39 CYS B O 1
ATOM 1498 N N . ASN B 1 40 ? 9.07 -6.371 7.746 1 97 40 ASN B N 1
ATOM 1499 C CA . ASN B 1 40 ? 9.211 -4.953 8.055 1 97 40 ASN B CA 1
ATOM 1500 C C . ASN B 1 40 ? 10.383 -4.324 7.305 1 97 40 ASN B C 1
ATOM 1502 O O . ASN B 1 40 ? 10.883 -3.271 7.699 1 97 40 ASN B O 1
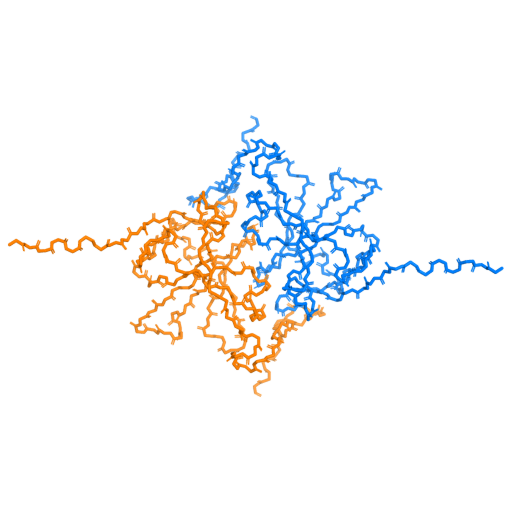ATOM 1506 N N . CYS B 1 41 ? 10.891 -4.961 6.273 1 97 41 CYS B N 1
ATOM 1507 C CA . CYS B 1 41 ? 11.914 -4.285 5.48 1 97 41 CYS B CA 1
ATOM 1508 C C . CYS B 1 41 ? 11.344 -3.049 4.797 1 97 41 CYS B C 1
ATOM 1510 O O . CYS B 1 41 ? 10.125 -2.836 4.801 1 97 41 CYS B O 1
ATOM 1512 N N . SER B 1 42 ? 12.164 -2.242 4.207 1 96.69 42 SER B N 1
ATOM 1513 C CA . SER B 1 42 ? 11.766 -0.918 3.742 1 96.69 42 SER B CA 1
ATOM 1514 C C . SER B 1 42 ? 10.641 -1.009 2.717 1 96.69 42 SER B C 1
ATOM 1516 O O . SER B 1 42 ? 9.617 -0.334 2.85 1 96.69 42 SER B O 1
ATOM 1518 N N . ILE B 1 43 ? 10.75 -1.898 1.724 1 97.69 43 ILE B N 1
ATOM 1519 C CA . ILE B 1 43 ? 9.766 -1.931 0.641 1 97.69 43 ILE B CA 1
ATOM 1520 C C . ILE B 1 43 ? 8.492 -2.621 1.117 1 97.69 43 ILE B C 1
ATOM 1522 O O . ILE B 1 43 ? 7.391 -2.24 0.723 1 97.69 43 ILE B O 1
ATOM 1526 N N . CYS B 1 44 ? 8.578 -3.605 1.993 1 98.19 44 CYS B N 1
ATOM 1527 C CA . CYS B 1 44 ? 7.391 -4.27 2.514 1 98.19 44 CYS B CA 1
ATOM 1528 C C . CYS B 1 44 ? 6.582 -3.328 3.398 1 98.19 44 CYS B C 1
ATOM 1530 O O . CYS B 1 44 ? 5.352 -3.307 3.33 1 98.19 44 CYS B O 1
ATOM 1532 N N . ARG B 1 45 ? 7.301 -2.57 4.207 1 97.75 45 ARG B N 1
ATOM 1533 C CA . ARG B 1 45 ? 6.621 -1.602 5.059 1 97.75 45 ARG B CA 1
ATOM 1534 C C . ARG B 1 45 ? 5.93 -0.528 4.227 1 97.75 45 ARG B C 1
ATOM 1536 O O . ARG B 1 45 ? 4.73 -0.292 4.383 1 97.75 45 ARG B O 1
ATOM 1543 N N . ARG B 1 46 ? 6.629 0.065 3.289 1 97.75 46 ARG B N 1
ATOM 1544 C CA . ARG B 1 46 ? 6.102 1.183 2.512 1 97.75 46 ARG B CA 1
ATOM 1545 C C . ARG B 1 46 ? 5.02 0.717 1.546 1 97.75 46 ARG B C 1
ATOM 1547 O O . ARG B 1 46 ? 4.078 1.458 1.257 1 97.75 46 ARG B O 1
ATOM 1554 N N . GLY B 1 47 ? 5.129 -0.475 1.116 1 98 47 GLY B N 1
ATOM 1555 C CA . GLY B 1 47 ? 4.125 -1.02 0.213 1 98 47 GLY B CA 1
ATOM 1556 C C . GLY B 1 47 ? 2.934 -1.617 0.935 1 98 47 GLY B C 1
ATOM 1557 O O . GLY B 1 47 ? 1.92 -1.937 0.31 1 98 47 GLY B O 1
ATOM 1558 N N . GLY B 1 48 ? 3.078 -1.812 2.229 1 98.38 48 GLY B N 1
ATOM 1559 C CA . GLY B 1 48 ? 2.018 -2.426 3.008 1 98.38 48 GLY B CA 1
ATOM 1560 C C . GLY B 1 48 ? 1.79 -3.887 2.664 1 98.38 48 GLY B C 1
ATOM 1561 O O . GLY B 1 48 ? 0.652 -4.359 2.662 1 98.38 48 GLY B O 1
ATOM 1562 N N . TYR B 1 49 ? 2.816 -4.57 2.404 1 98.75 49 TYR B N 1
ATOM 1563 C CA . TYR B 1 49 ? 2.701 -5.945 1.934 1 98.75 49 TYR B CA 1
ATOM 1564 C C . TYR B 1 49 ? 2.289 -6.875 3.068 1 98.75 49 TYR B C 1
ATOM 1566 O O . TYR B 1 49 ? 2.789 -6.758 4.188 1 98.75 49 TYR B O 1
ATOM 1574 N N . LEU B 1 50 ? 1.372 -7.738 2.803 1 98.88 50 LEU B N 1
ATOM 1575 C CA . LEU B 1 50 ? 1.078 -9 3.469 1 98.88 50 LEU B CA 1
ATOM 1576 C C . LEU B 1 50 ? 1.106 -10.156 2.473 1 98.88 50 LEU B C 1
ATOM 1578 O O . LEU B 1 50 ? 0.169 -10.336 1.691 1 98.88 50 LEU B O 1
ATOM 1582 N N . LEU B 1 51 ? 2.168 -11.008 2.572 1 98.94 51 LEU B N 1
ATOM 1583 C CA . LEU B 1 51 ? 2.527 -11.734 1.36 1 98.94 51 LEU B CA 1
ATOM 1584 C C . LEU B 1 51 ? 2.262 -13.227 1.521 1 98.94 51 LEU B C 1
ATOM 1586 O O . LEU B 1 51 ? 2.523 -13.797 2.582 1 98.94 51 LEU B O 1
ATOM 1590 N N . VAL B 1 52 ? 1.681 -13.836 0.509 1 98.94 52 VAL B N 1
ATOM 1591 C CA . VAL B 1 52 ? 1.695 -15.273 0.245 1 98.94 52 VAL B CA 1
ATOM 1592 C C . VAL B 1 52 ? 2.541 -15.562 -0.994 1 98.94 52 VAL B C 1
ATOM 1594 O O . VAL B 1 52 ? 2.762 -14.672 -1.823 1 98.94 52 VAL B O 1
ATOM 1597 N N . TYR B 1 53 ? 3.014 -16.828 -1.173 1 98.75 53 TYR B N 1
ATOM 1598 C CA . TYR B 1 53 ? 4.059 -17.094 -2.156 1 98.75 53 TYR B CA 1
ATOM 1599 C C . TYR B 1 53 ? 3.648 -18.219 -3.094 1 98.75 53 TYR B C 1
ATOM 1601 O O . TYR B 1 53 ? 4.266 -19.281 -3.098 1 98.75 53 TYR B O 1
ATOM 1609 N N . PRO B 1 54 ? 2.736 -17.953 -3.971 1 98.75 54 PRO B N 1
ATOM 1610 C CA . PRO B 1 54 ? 2.43 -18.922 -5.027 1 98.75 54 PRO B CA 1
ATOM 1611 C C . PRO B 1 54 ? 3.537 -19.031 -6.074 1 98.75 54 PRO B C 1
ATOM 1613 O O . PRO B 1 54 ? 4.242 -18.047 -6.328 1 98.75 54 PRO B O 1
ATOM 1616 N N . THR B 1 55 ? 3.666 -20.219 -6.676 1 98.25 55 THR B N 1
ATOM 1617 C CA . THR B 1 55 ? 4.492 -20.344 -7.871 1 98.25 55 THR B CA 1
ATOM 1618 C C . THR B 1 55 ? 3.85 -19.625 -9.055 1 98.25 55 THR B C 1
ATOM 1620 O O . THR B 1 55 ? 2.666 -19.281 -9.008 1 98.25 55 THR B O 1
ATOM 1623 N N . HIS B 1 56 ? 4.645 -19.359 -10.07 1 98.25 56 HIS B N 1
ATOM 1624 C CA . HIS B 1 56 ? 4.082 -18.75 -11.273 1 98.25 56 HIS B CA 1
ATOM 1625 C C . HIS B 1 56 ? 2.916 -19.578 -11.805 1 98.25 56 HIS B C 1
ATOM 1627 O O . HIS B 1 56 ? 1.945 -19.031 -12.328 1 98.25 56 HIS B O 1
ATOM 1633 N N . LYS B 1 57 ? 2.92 -20.938 -11.648 1 97.31 57 LYS B N 1
ATOM 1634 C CA . LYS B 1 57 ? 1.879 -21.828 -12.141 1 97.31 57 LYS B CA 1
ATOM 1635 C C . LYS B 1 57 ? 0.603 -21.703 -11.32 1 97.31 57 LYS B C 1
ATOM 1637 O O . LYS B 1 57 ? -0.481 -22.062 -11.781 1 97.31 57 LYS B O 1
ATOM 1642 N N . GLN B 1 58 ? 0.75 -21.203 -10.109 1 98.44 58 GLN B N 1
ATOM 1643 C CA . GLN B 1 58 ? -0.369 -21.094 -9.18 1 98.44 58 GLN B CA 1
ATOM 1644 C C . GLN B 1 58 ? -1.052 -19.734 -9.297 1 98.44 58 GLN B C 1
ATOM 1646 O O . GLN B 1 58 ? -1.957 -19.422 -8.523 1 98.44 58 GLN B O 1
ATOM 1651 N N . LEU B 1 59 ? -0.614 -18.922 -10.234 1 98.75 59 LEU B N 1
ATOM 1652 C CA . LEU B 1 59 ? -1.188 -17.594 -10.445 1 98.75 59 LEU B CA 1
ATOM 1653 C C . LEU B 1 59 ? -1.621 -17.422 -11.891 1 98.75 59 LEU B C 1
ATOM 1655 O O . LEU B 1 59 ? -0.884 -17.766 -12.812 1 98.75 59 LEU B O 1
ATOM 1659 N N . THR B 1 60 ? -2.846 -16.938 -12.062 1 98.75 60 THR B N 1
ATOM 1660 C CA . THR B 1 60 ? -3.359 -16.594 -13.383 1 98.75 60 THR B CA 1
ATOM 1661 C C . THR B 1 60 ? -3.682 -15.102 -13.469 1 98.75 60 THR B C 1
ATOM 1663 O O . THR B 1 60 ? -4.48 -14.586 -12.68 1 98.75 60 THR B O 1
ATOM 1666 N N . TRP B 1 61 ? -3.049 -14.414 -14.414 1 98.5 61 TRP B N 1
ATOM 1667 C CA . TRP B 1 61 ? -3.389 -13.023 -14.695 1 98.5 61 TRP B CA 1
ATOM 1668 C C . TRP B 1 61 ? -4.625 -12.93 -15.578 1 98.5 61 TRP B C 1
ATOM 1670 O O . TRP B 1 61 ? -4.77 -13.695 -16.531 1 98.5 61 TRP B O 1
ATOM 1680 N N . HIS B 1 62 ? -5.48 -12.047 -15.203 1 98.19 62 HIS B N 1
ATOM 1681 C CA . HIS B 1 62 ? -6.688 -11.859 -16 1 98.19 62 HIS B CA 1
ATOM 1682 C C . HIS B 1 62 ? -6.5 -10.758 -17.047 1 98.19 62 HIS B C 1
ATOM 1684 O O . HIS B 1 62 ? -5.855 -9.742 -16.766 1 98.19 62 HIS B O 1
ATOM 1690 N N . ASN B 1 63 ? -7 -10.961 -18.266 1 96.12 63 ASN B N 1
ATOM 1691 C CA . ASN B 1 63 ? -7.121 -9.953 -19.312 1 96.12 63 ASN B CA 1
ATOM 1692 C C . ASN B 1 63 ? -5.789 -9.258 -19.578 1 96.12 63 ASN B C 1
ATOM 1694 O O . ASN B 1 63 ? -5.734 -8.031 -19.703 1 96.12 63 ASN B O 1
ATOM 1698 N N . GLY B 1 64 ? -4.684 -9.984 -19.5 1 96.44 64 GLY B N 1
ATOM 1699 C CA . GLY B 1 64 ? -3.383 -9.422 -19.812 1 96.44 64 GLY B CA 1
ATOM 1700 C C . GLY B 1 64 ? -2.85 -8.5 -18.734 1 96.44 64 GLY B C 1
ATOM 1701 O O . GLY B 1 64 ? -2.014 -7.637 -19 1 96.44 64 GLY B O 1
ATOM 1702 N N . SER B 1 65 ? -3.287 -8.672 -17.5 1 97.81 65 SER B N 1
ATOM 1703 C CA . SER B 1 65 ? -2.9 -7.801 -16.391 1 97.81 65 SER B CA 1
ATOM 1704 C C . SER B 1 65 ? -1.401 -7.879 -16.125 1 97.81 65 SER B C 1
ATOM 1706 O O . SER B 1 65 ? -0.815 -6.945 -15.578 1 97.81 65 SER B O 1
ATOM 1708 N N . ASP B 1 66 ? -0.788 -8.945 -16.5 1 97.06 66 ASP B N 1
ATOM 1709 C CA . ASP B 1 66 ? 0.654 -9.094 -16.312 1 97.06 66 ASP B CA 1
ATOM 1710 C C . ASP B 1 66 ? 1.416 -8.031 -17.109 1 97.06 66 ASP B C 1
ATOM 1712 O O . ASP B 1 66 ? 2.502 -7.613 -16.719 1 97.06 66 ASP B O 1
ATOM 1716 N N . LYS B 1 67 ? 0.849 -7.539 -18.172 1 96.75 67 LYS B N 1
ATOM 1717 C CA . LYS B 1 67 ? 1.478 -6.531 -19.016 1 96.75 67 LYS B CA 1
ATOM 1718 C C . LYS B 1 67 ? 1.09 -5.121 -18.578 1 96.75 67 LYS B C 1
ATOM 1720 O O . LYS B 1 67 ? 1.727 -4.145 -18.984 1 96.75 67 LYS B O 1
ATOM 1725 N N . ARG B 1 68 ? 0.089 -5.059 -17.719 1 97.19 68 ARG B N 1
ATOM 1726 C CA . ARG B 1 68 ? -0.461 -3.756 -17.359 1 97.19 68 ARG B CA 1
ATOM 1727 C C . ARG B 1 68 ? 0.087 -3.289 -16.016 1 97.19 68 ARG B C 1
ATOM 1729 O O . ARG B 1 68 ? 0.057 -2.096 -15.703 1 97.19 68 ARG B O 1
ATOM 1736 N N . VAL B 1 69 ? 0.527 -4.219 -15.227 1 97.94 69 VAL B N 1
ATOM 1737 C CA . VAL B 1 69 ? 1.07 -3.85 -13.922 1 97.94 69 VAL B CA 1
ATOM 1738 C C . VAL B 1 69 ? 2.359 -3.053 -14.109 1 97.94 69 VAL B C 1
ATOM 1740 O O . VAL B 1 69 ? 3.15 -3.336 -15.008 1 97.94 69 VAL B O 1
ATOM 1743 N N . SER B 1 70 ? 2.512 -2.012 -13.32 1 98.62 70 SER B N 1
ATOM 1744 C CA . SER B 1 70 ? 3.793 -1.318 -13.258 1 98.62 70 SER B CA 1
ATOM 1745 C C . SER B 1 70 ? 4.801 -2.092 -12.414 1 98.62 70 SER B C 1
ATOM 1747 O O . SER B 1 70 ? 4.422 -2.807 -11.484 1 98.62 70 SER B O 1
ATOM 1749 N N . ARG B 1 71 ? 6.066 -1.96 -12.773 1 98.56 71 ARG B N 1
ATOM 1750 C CA . ARG B 1 71 ? 7.141 -2.684 -12.109 1 98.56 71 ARG B CA 1
ATOM 1751 C C . ARG B 1 71 ? 8.219 -1.728 -11.609 1 98.56 71 ARG B C 1
ATOM 1753 O O . ARG B 1 71 ? 8.695 -0.875 -12.359 1 98.56 71 ARG B O 1
ATOM 1760 N N . TYR B 1 72 ? 8.508 -1.833 -10.367 1 98.44 72 TYR B N 1
ATOM 1761 C CA . TYR B 1 72 ? 9.547 -1.068 -9.688 1 98.44 72 TYR B CA 1
ATOM 1762 C C . TYR B 1 72 ? 10.656 -1.984 -9.188 1 98.44 72 TYR B C 1
ATOM 1764 O O . TYR B 1 72 ? 10.391 -3.051 -8.633 1 98.44 72 TYR B O 1
ATOM 1772 N N . GLN B 1 73 ? 11.914 -1.561 -9.484 1 97.31 73 GLN B N 1
ATOM 1773 C CA . GLN B 1 73 ? 13.094 -2.277 -9 1 97.31 73 GLN B CA 1
ATOM 1774 C C . GLN B 1 73 ? 14.016 -1.357 -8.203 1 97.31 73 GLN B C 1
ATOM 1776 O O . GLN B 1 73 ? 14.062 -0.152 -8.453 1 97.31 73 GLN B O 1
ATOM 1781 N N . PHE B 1 74 ? 14.75 -1.956 -7.312 1 96.12 74 PHE B N 1
ATOM 1782 C CA . PHE B 1 74 ? 15.742 -1.22 -6.543 1 96.12 74 PHE B CA 1
ATOM 1783 C C . PHE B 1 74 ? 16.875 -2.139 -6.109 1 96.12 74 PHE B C 1
ATOM 1785 O O . PHE B 1 74 ? 16.844 -3.346 -6.355 1 96.12 74 PHE B O 1
ATOM 1792 N N . ASN B 1 75 ? 17.906 -1.506 -5.516 1 92.88 75 ASN B N 1
ATOM 1793 C CA . ASN B 1 75 ? 19.062 -2.221 -4.996 1 92.88 75 ASN B CA 1
ATOM 1794 C C . ASN B 1 75 ? 19.656 -3.17 -6.039 1 92.88 75 ASN B C 1
ATOM 1796 O O . ASN B 1 75 ? 20.219 -2.727 -7.043 1 92.88 75 ASN B O 1
ATOM 1800 N N . THR B 1 76 ? 19.406 -4.605 -5.895 1 92.06 76 THR B N 1
ATOM 1801 C CA . THR B 1 76 ? 19.984 -5.574 -6.812 1 92.06 76 THR B CA 1
ATOM 1802 C C . THR B 1 76 ? 19.219 -5.609 -8.133 1 92.06 76 THR B C 1
ATOM 1804 O O . THR B 1 76 ? 19.688 -6.184 -9.117 1 92.06 76 THR B O 1
ATOM 1807 N N . LYS B 1 77 ? 18.062 -5.035 -8.164 1 94.81 77 LYS B N 1
ATOM 1808 C CA . LYS B 1 77 ? 17.203 -4.945 -9.336 1 94.81 77 LYS B CA 1
ATOM 1809 C C . LYS B 1 77 ? 16.844 -6.332 -9.867 1 94.81 77 LYS B C 1
ATOM 1811 O O . LYS B 1 77 ? 16.797 -6.547 -11.078 1 94.81 77 LYS B O 1
ATOM 1816 N N . THR B 1 78 ? 16.578 -7.293 -8.93 1 94.81 78 THR B N 1
ATOM 1817 C CA . THR B 1 78 ? 16.297 -8.664 -9.32 1 94.81 78 THR B CA 1
ATOM 1818 C C . THR B 1 78 ? 14.844 -9.031 -8.992 1 94.81 78 THR B C 1
ATOM 1820 O O . THR B 1 78 ? 14.398 -10.148 -9.289 1 94.81 78 THR B O 1
ATOM 1823 N N . ARG B 1 79 ? 14.117 -8.148 -8.391 1 96.81 79 ARG B N 1
ATOM 1824 C CA . ARG B 1 79 ? 12.719 -8.359 -8.039 1 96.81 79 ARG B CA 1
ATOM 1825 C C . ARG B 1 79 ? 11.836 -7.242 -8.594 1 96.81 79 ARG B C 1
ATOM 1827 O O . ARG B 1 79 ? 12.18 -6.066 -8.484 1 96.81 79 ARG B O 1
ATOM 1834 N N . ASP B 1 80 ? 10.812 -7.645 -9.25 1 98.25 80 ASP B N 1
ATOM 1835 C CA . ASP B 1 80 ? 9.828 -6.664 -9.688 1 98.25 80 ASP B CA 1
ATOM 1836 C C . ASP B 1 80 ? 8.766 -6.434 -8.617 1 98.25 80 ASP B C 1
ATOM 1838 O O . ASP B 1 80 ? 7.996 -7.34 -8.289 1 98.25 80 ASP B O 1
ATOM 1842 N N . HIS B 1 81 ? 8.75 -5.277 -8.062 1 98.75 81 HIS B N 1
ATOM 1843 C CA . HIS B 1 81 ? 7.629 -4.871 -7.219 1 98.75 81 HIS B CA 1
ATOM 1844 C C . HIS B 1 81 ? 6.492 -4.293 -8.055 1 98.75 81 HIS B C 1
ATOM 1846 O O . HIS B 1 81 ? 6.641 -3.236 -8.672 1 98.75 81 HIS B O 1
ATOM 1852 N N . MET B 1 82 ? 5.391 -4.996 -8.023 1 98.94 82 MET B N 1
ATOM 1853 C CA . MET B 1 82 ? 4.305 -4.734 -8.961 1 98.94 82 MET B CA 1
ATOM 1854 C C . MET B 1 82 ? 3.209 -3.896 -8.305 1 98.94 82 MET B C 1
ATOM 1856 O O . MET B 1 82 ? 2.838 -4.141 -7.156 1 98.94 82 MET B O 1
ATOM 1860 N N . PHE B 1 83 ? 2.695 -2.889 -9.008 1 98.94 83 PHE B N 1
ATOM 1861 C CA . PHE B 1 83 ? 1.594 -2.08 -8.5 1 98.94 83 PHE B CA 1
ATOM 1862 C C . PHE B 1 83 ? 0.714 -1.587 -9.641 1 98.94 83 PHE B C 1
ATOM 1864 O O . PHE B 1 83 ? 1.138 -1.579 -10.805 1 98.94 83 PHE B O 1
ATOM 1871 N N . CYS B 1 84 ? -0.541 -1.259 -9.391 1 98.81 84 CYS B N 1
ATOM 1872 C CA . CYS B 1 84 ? -1.448 -0.704 -10.383 1 98.81 84 CYS B CA 1
ATOM 1873 C C . CYS B 1 84 ? -1.071 0.733 -10.727 1 98.81 84 CYS B C 1
ATOM 1875 O O . CYS B 1 84 ? -0.984 1.584 -9.836 1 98.81 84 CYS B O 1
ATOM 1877 N N . PRO B 1 85 ? -0.882 1.042 -12 1 98.25 85 PRO B N 1
ATOM 1878 C CA . PRO B 1 85 ? -0.514 2.412 -12.359 1 98.25 85 PRO B CA 1
ATOM 1879 C C . PRO B 1 85 ? -1.687 3.385 -12.258 1 98.25 85 PRO B C 1
ATOM 1881 O O . PRO B 1 85 ? -1.495 4.602 -12.352 1 98.25 85 PRO B O 1
ATOM 1884 N N . LYS B 1 86 ? -2.912 2.916 -12.008 1 98 86 LYS B N 1
ATOM 1885 C CA . LYS B 1 86 ? -4.09 3.777 -12.023 1 98 86 LYS B CA 1
ATOM 1886 C C . LYS B 1 86 ? -4.547 4.113 -10.609 1 98 86 LYS B C 1
ATOM 1888 O O . LYS B 1 86 ? -5.016 5.227 -10.352 1 98 86 LYS B O 1
ATOM 1893 N N . CYS B 1 87 ? -4.395 3.102 -9.688 1 98.62 87 CYS B N 1
ATOM 1894 C CA . CYS B 1 87 ? -4.906 3.375 -8.344 1 98.62 87 CYS B CA 1
ATOM 1895 C C . CYS B 1 87 ? -3.816 3.189 -7.297 1 98.62 87 CYS B C 1
ATOM 1897 O O . CYS B 1 87 ? -4.043 3.439 -6.109 1 98.62 87 CYS B O 1
ATOM 1899 N N . GLY B 1 88 ? -2.672 2.713 -7.648 1 98.69 88 GLY B N 1
ATOM 1900 C CA . GLY B 1 88 ? -1.523 2.668 -6.758 1 98.69 88 GLY B CA 1
ATOM 1901 C C . GLY B 1 88 ? -1.475 1.414 -5.906 1 98.69 88 GLY B C 1
ATOM 1902 O O . GLY B 1 88 ? -0.513 1.195 -5.168 1 98.69 88 GLY B O 1
ATOM 1903 N N . ALA B 1 89 ? -2.484 0.51 -6 1 98.81 89 ALA B N 1
ATOM 1904 C CA . ALA B 1 89 ? -2.508 -0.694 -5.176 1 98.81 89 ALA B CA 1
ATOM 1905 C C . ALA B 1 89 ? -1.244 -1.525 -5.383 1 98.81 89 ALA B C 1
ATOM 1907 O O . ALA B 1 89 ? -0.854 -1.8 -6.52 1 98.81 89 ALA B O 1
ATOM 1908 N N . SER B 1 90 ? -0.561 -1.861 -4.273 1 98.88 90 SER B N 1
ATOM 1909 C CA . SER B 1 90 ? 0.595 -2.752 -4.305 1 98.88 90 SER B CA 1
ATOM 1910 C C . SER B 1 90 ? 0.168 -4.207 -4.48 1 98.88 90 SER B C 1
ATOM 1912 O O . SER B 1 90 ? -0.37 -4.816 -3.557 1 98.88 90 SER B O 1
ATOM 1914 N N . ILE B 1 91 ? 0.488 -4.809 -5.645 1 98.88 91 ILE B N 1
ATOM 1915 C CA . ILE B 1 91 ? -0.001 -6.137 -6 1 98.88 91 ILE B CA 1
ATOM 1916 C C . ILE B 1 91 ? 0.887 -7.199 -5.359 1 98.88 91 ILE B C 1
ATOM 1918 O O . ILE B 1 91 ? 0.389 -8.172 -4.781 1 98.88 91 ILE B O 1
ATOM 1922 N N . GLY B 1 92 ? 2.156 -7.055 -5.516 1 98.88 92 GLY B N 1
ATOM 1923 C CA . GLY B 1 92 ? 3.078 -8.062 -5.016 1 98.88 92 GLY B CA 1
ATOM 1924 C C . GLY B 1 92 ? 4.461 -7.969 -5.633 1 98.88 92 GLY B C 1
ATOM 1925 O O . GLY B 1 92 ? 4.855 -6.91 -6.125 1 98.88 92 GLY B O 1
ATOM 1926 N N . ILE B 1 93 ? 5.199 -9.062 -5.508 1 98.81 93 ILE B N 1
ATOM 1927 C CA . ILE B 1 93 ? 6.59 -9.172 -5.949 1 98.81 93 ILE B CA 1
ATOM 1928 C C . ILE B 1 93 ? 6.73 -10.328 -6.934 1 98.81 93 ILE B C 1
ATOM 1930 O O . ILE B 1 93 ? 6.191 -11.414 -6.711 1 98.81 93 ILE B O 1
ATOM 1934 N N . ASP B 1 94 ? 7.359 -10.07 -8.055 1 98.75 94 ASP B N 1
ATOM 1935 C CA . ASP B 1 94 ? 7.754 -11.102 -9.008 1 98.75 94 ASP B CA 1
ATOM 1936 C C . ASP B 1 94 ? 9.219 -11.484 -8.836 1 98.75 94 ASP B C 1
ATOM 1938 O O . ASP B 1 94 ? 10.109 -10.656 -9.039 1 98.75 94 ASP B O 1
ATOM 1942 N N . PHE B 1 95 ? 9.492 -12.742 -8.492 1 97.88 95 PHE B N 1
ATOM 1943 C CA . PHE B 1 95 ? 10.844 -13.211 -8.211 1 97.88 95 PHE B CA 1
ATOM 1944 C C . PHE B 1 95 ? 11.438 -13.914 -9.422 1 97.88 95 PHE B C 1
ATOM 1946 O O . PHE B 1 95 ? 12.438 -14.633 -9.305 1 97.88 95 PHE B O 1
ATOM 1953 N N . GLU B 1 96 ? 10.906 -13.797 -10.547 1 96.38 96 GLU B N 1
ATOM 1954 C CA . GLU B 1 96 ? 11.32 -14.539 -11.734 1 96.38 96 GLU B CA 1
ATOM 1955 C C . GLU B 1 96 ? 12.805 -14.328 -12.031 1 96.38 96 GLU B C 1
ATOM 1957 O O . GLU B 1 96 ? 13.531 -15.281 -12.312 1 96.38 96 GLU B O 1
ATOM 1962 N N . LYS B 1 97 ? 13.305 -13.117 -11.977 1 93.69 97 LYS B N 1
ATOM 1963 C CA . LYS B 1 97 ? 14.703 -12.82 -12.273 1 93.69 97 LYS B CA 1
ATOM 1964 C C . LYS B 1 97 ? 15.625 -13.453 -11.234 1 93.69 97 LYS B C 1
ATOM 1966 O O . LYS B 1 97 ? 16.703 -13.953 -11.57 1 93.69 97 LYS B O 1
ATOM 1971 N N . LYS B 1 98 ? 15.164 -13.5 -10.031 1 90.88 98 LYS B N 1
ATOM 1972 C CA . LYS B 1 98 ? 15.969 -14.039 -8.93 1 90.88 98 LYS B CA 1
ATOM 1973 C C . LYS B 1 98 ? 15.93 -15.562 -8.906 1 90.88 98 LYS B C 1
ATOM 1975 O O . LYS B 1 98 ? 16.906 -16.203 -8.523 1 90.88 98 LYS B O 1
ATOM 1980 N N . ARG B 1 99 ? 14.789 -16.078 -9.289 1 92.25 99 ARG B N 1
ATOM 1981 C CA . ARG B 1 99 ? 14.562 -17.516 -9.281 1 92.25 99 ARG B CA 1
ATOM 1982 C C . ARG B 1 99 ? 14.016 -18 -10.625 1 92.25 99 ARG B C 1
ATOM 1984 O O . ARG B 1 99 ? 12.922 -18.547 -10.695 1 92.25 99 ARG B O 1
ATOM 1991 N N . PRO B 1 100 ? 14.844 -17.969 -11.625 1 91 100 PRO B N 1
ATOM 1992 C CA . PRO B 1 100 ? 14.336 -18.234 -12.977 1 91 100 PRO B CA 1
ATOM 1993 C C . PRO B 1 100 ? 13.891 -19.688 -13.164 1 91 100 PRO B C 1
ATOM 1995 O O . PRO B 1 100 ? 12.992 -19.969 -13.961 1 91 100 PRO B O 1
ATOM 1998 N N . ASP B 1 101 ? 14.414 -20.609 -12.477 1 94.06 101 ASP B N 1
ATOM 1999 C CA . ASP B 1 101 ? 14.102 -22.031 -12.688 1 94.06 101 ASP B CA 1
ATOM 2000 C C . ASP B 1 101 ? 12.789 -22.406 -12.016 1 94.06 101 ASP B C 1
ATOM 2002 O O . ASP B 1 101 ? 12.062 -23.281 -12.5 1 94.06 101 ASP B O 1
ATOM 2006 N N . ASN B 1 102 ? 12.484 -21.812 -10.914 1 93.56 102 ASN B N 1
ATOM 2007 C CA . ASN B 1 102 ? 11.258 -22.031 -10.156 1 93.56 102 ASN B CA 1
ATOM 2008 C C . ASN B 1 102 ? 10.711 -20.719 -9.586 1 93.56 102 ASN B C 1
ATOM 2010 O O . ASN B 1 102 ? 10.742 -20.5 -8.375 1 93.56 102 ASN B O 1
ATOM 2014 N N . PRO B 1 103 ? 10.188 -19.922 -10.523 1 96.06 103 PRO B N 1
ATOM 2015 C CA . PRO B 1 103 ? 9.836 -18.578 -10.086 1 96.06 103 PRO B CA 1
ATOM 2016 C C . PRO B 1 103 ? 8.602 -18.547 -9.188 1 96.06 103 PRO B C 1
ATOM 2018 O O . PRO B 1 103 ? 7.664 -19.312 -9.398 1 96.06 103 PRO B O 1
ATOM 2021 N N . LEU B 1 104 ? 8.648 -17.703 -8.172 1 97.62 104 LEU B N 1
ATOM 2022 C CA . LEU B 1 104 ? 7.539 -17.438 -7.262 1 97.62 104 LEU B CA 1
ATOM 2023 C C . LEU B 1 104 ? 7.094 -15.984 -7.352 1 97.62 104 LEU B C 1
ATOM 2025 O O . LEU B 1 104 ? 7.82 -15.141 -7.879 1 97.62 104 LEU B O 1
ATOM 2029 N N . TYR B 1 105 ? 5.871 -15.844 -6.953 1 98.75 105 TYR B N 1
ATOM 2030 C CA . TYR B 1 105 ? 5.41 -14.508 -6.598 1 98.75 105 TYR B CA 1
ATOM 2031 C C . TYR B 1 105 ? 5.305 -14.352 -5.086 1 98.75 105 TYR B C 1
ATOM 2033 O O . TYR B 1 105 ? 5.223 -15.344 -4.355 1 98.75 105 TYR B O 1
ATOM 2041 N N . GLY B 1 106 ? 5.418 -13.211 -4.605 1 98.81 106 GLY B N 1
ATOM 2042 C CA . GLY B 1 106 ? 4.809 -12.742 -3.371 1 98.81 106 GLY B CA 1
ATOM 2043 C C . GLY B 1 106 ? 3.594 -11.859 -3.604 1 98.81 106 GLY B C 1
ATOM 2044 O O . GLY B 1 106 ? 3.717 -10.734 -4.094 1 98.81 106 GLY B O 1
ATOM 2045 N N . ILE B 1 107 ? 2.426 -12.375 -3.33 1 98.94 107 ILE B N 1
ATOM 2046 C CA . ILE B 1 107 ? 1.213 -11.609 -3.588 1 98.94 107 ILE B CA 1
ATOM 2047 C C . ILE B 1 107 ? 0.618 -11.125 -2.268 1 98.94 107 ILE B C 1
ATOM 2049 O O . ILE B 1 107 ? 0.506 -11.898 -1.311 1 98.94 107 ILE B O 1
ATOM 2053 N N . SER B 1 108 ? 0.308 -9.828 -2.223 1 98.94 108 SER B N 1
ATOM 2054 C CA . SER B 1 108 ? -0.281 -9.266 -1.014 1 98.94 108 SER B CA 1
ATOM 2055 C C . SER B 1 108 ? -1.737 -9.695 -0.858 1 98.94 108 SER B C 1
ATOM 2057 O O . SER B 1 108 ? -2.572 -9.398 -1.715 1 98.94 108 SER B O 1
ATOM 2059 N N . VAL B 1 109 ? -2.076 -10.227 0.281 1 98.94 109 VAL B N 1
ATOM 2060 C CA . VAL B 1 109 ? -3.438 -10.703 0.506 1 98.94 109 VAL B CA 1
ATOM 2061 C C . VAL B 1 109 ? -4.383 -9.508 0.638 1 98.94 109 VAL B C 1
ATOM 2063 O O . VAL B 1 109 ? -5.605 -9.664 0.549 1 98.94 109 VAL B O 1
ATOM 2066 N N . ARG B 1 110 ? -3.848 -8.328 0.806 1 98.75 110 ARG B N 1
ATOM 2067 C CA . ARG B 1 110 ? -4.676 -7.129 0.817 1 98.75 110 ARG B CA 1
ATOM 2068 C C . ARG B 1 110 ? -5.457 -6.988 -0.486 1 98.75 110 ARG B C 1
ATOM 2070 O O . ARG B 1 110 ? -6.48 -6.305 -0.532 1 98.75 110 ARG B O 1
ATOM 2077 N N . GLN B 1 111 ? -4.934 -7.617 -1.546 1 98.75 111 GLN B N 1
ATOM 2078 C CA . GLN B 1 111 ? -5.535 -7.461 -2.865 1 98.75 111 GLN B CA 1
ATOM 2079 C C . GLN B 1 111 ? -6.531 -8.578 -3.152 1 98.75 111 GLN B C 1
ATOM 2081 O O . GLN B 1 111 ? -7.176 -8.594 -4.203 1 98.75 111 GLN B O 1
ATOM 2086 N N . PHE B 1 112 ? -6.719 -9.547 -2.201 1 98.75 112 PHE B N 1
ATOM 2087 C CA . PHE B 1 112 ? -7.672 -10.641 -2.383 1 98.75 112 PHE B CA 1
ATOM 2088 C C . PHE B 1 112 ? -9.102 -10.148 -2.176 1 98.75 112 PHE B C 1
ATOM 2090 O O . PHE B 1 112 ? -9.367 -9.359 -1.262 1 98.75 112 PHE B O 1
ATOM 2097 N N . ASN B 1 113 ? -9.961 -10.578 -3.074 1 97.44 113 ASN B N 1
ATOM 2098 C CA . ASN B 1 113 ? -11.359 -10.203 -2.943 1 97.44 113 ASN B CA 1
ATOM 2099 C C . ASN B 1 113 ? -11.984 -10.805 -1.685 1 97.44 113 ASN B C 1
ATOM 2101 O O . ASN B 1 113 ? -11.703 -11.953 -1.332 1 97.44 113 ASN B O 1
ATOM 2105 N N . ASN B 1 114 ? -12.797 -9.992 -0.949 1 94.06 114 ASN B N 1
ATOM 2106 C CA . ASN B 1 114 ? -13.609 -10.43 0.185 1 94.06 114 ASN B CA 1
ATOM 2107 C C . ASN B 1 114 ? -12.742 -10.984 1.313 1 94.06 114 ASN B C 1
ATOM 2109 O O . ASN B 1 114 ? -13.141 -11.922 1.999 1 94.06 114 ASN B O 1
ATOM 2113 N N . ILE B 1 115 ? -11.547 -10.508 1.464 1 97.12 115 ILE B N 1
ATOM 2114 C CA . ILE B 1 115 ? -10.625 -11.008 2.473 1 97.12 115 ILE B CA 1
ATOM 2115 C C . ILE B 1 115 ? -10.898 -10.328 3.812 1 97.12 115 ILE B C 1
ATOM 2117 O O . ILE B 1 115 ? -11.164 -9.125 3.863 1 97.12 115 ILE B O 1
ATOM 2121 N N . ASP B 1 116 ? -10.898 -11.102 4.852 1 95.94 116 ASP B N 1
ATOM 2122 C CA . ASP B 1 116 ? -10.859 -10.594 6.223 1 95.94 116 ASP B CA 1
ATOM 2123 C C . ASP B 1 116 ? -9.461 -10.734 6.82 1 95.94 116 ASP B C 1
ATOM 2125 O O . ASP B 1 116 ? -9.086 -11.82 7.277 1 95.94 116 ASP B O 1
ATOM 2129 N N . LEU B 1 117 ? -8.773 -9.617 6.891 1 97.88 117 LEU B N 1
ATOM 2130 C CA . LEU B 1 117 ? -7.375 -9.648 7.301 1 97.88 117 LEU B CA 1
ATOM 2131 C C . LEU B 1 117 ? -7.25 -10.086 8.758 1 97.88 117 LEU B C 1
ATOM 2133 O O . LEU B 1 117 ? -6.246 -10.695 9.148 1 97.88 117 LEU B O 1
ATOM 2137 N N . ASP B 1 118 ? -8.234 -9.875 9.547 1 96 118 ASP B N 1
ATOM 2138 C CA . ASP B 1 118 ? -8.18 -10.18 10.969 1 96 118 ASP B CA 1
ATOM 2139 C C . ASP B 1 118 ? -8.328 -11.688 11.211 1 96 118 ASP B C 1
ATOM 2141 O O . ASP B 1 118 ? -8.062 -12.172 12.312 1 96 118 ASP B O 1
ATOM 2145 N N . SER B 1 119 ? -8.766 -12.445 10.203 1 97.62 119 SER B N 1
ATOM 2146 C CA . SER B 1 119 ? -8.992 -13.875 10.344 1 97.62 119 SER B CA 1
ATOM 2147 C C . SER B 1 119 ? -7.758 -14.68 9.93 1 97.62 119 SER B C 1
ATOM 2149 O O . SER B 1 119 ? -7.723 -15.898 10.094 1 97.62 119 SER B O 1
ATOM 2151 N N . LEU B 1 120 ? -6.754 -14.016 9.484 1 98.62 120 LEU B N 1
ATOM 2152 C CA . LEU B 1 120 ? -5.598 -14.695 8.914 1 98.62 120 LEU B CA 1
ATOM 2153 C C . LEU B 1 120 ? -4.551 -14.984 9.992 1 98.62 120 LEU B C 1
ATOM 2155 O O . LEU B 1 120 ? -4.633 -14.438 11.102 1 98.62 120 LEU B O 1
ATOM 2159 N N . GLN B 1 121 ? -3.65 -15.914 9.648 1 98.56 121 GLN B N 1
ATOM 2160 C CA . GLN B 1 121 ? -2.457 -16.172 10.445 1 98.56 121 GLN B CA 1
ATOM 2161 C C . GLN B 1 121 ? -1.229 -15.5 9.836 1 98.56 121 GLN B C 1
ATOM 2163 O O . GLN B 1 121 ? -1.047 -15.516 8.617 1 98.56 121 GLN B O 1
ATOM 2168 N N . TYR B 1 122 ? -0.445 -14.898 10.742 1 98.5 122 TYR B N 1
ATOM 2169 C CA . TYR B 1 122 ? 0.688 -14.117 10.258 1 98.5 122 TYR B CA 1
ATOM 2170 C C . TYR B 1 122 ? 1.998 -14.641 10.828 1 98.5 122 TYR B C 1
ATOM 2172 O O . TYR B 1 122 ? 2.035 -15.125 11.961 1 98.5 122 TYR B O 1
ATOM 2180 N N . GLU B 1 123 ? 2.965 -14.609 10.031 1 98.38 123 GLU B N 1
ATOM 2181 C CA . GLU B 1 123 ? 4.355 -14.773 10.445 1 98.38 123 GLU B CA 1
ATOM 2182 C C . GLU B 1 123 ? 5.145 -13.484 10.242 1 98.38 123 GLU B C 1
ATOM 2184 O O . GLU B 1 123 ? 5.254 -12.992 9.117 1 98.38 123 GLU B O 1
ATOM 2189 N N . LYS B 1 124 ? 5.656 -12.961 11.336 1 97.56 124 LYS B N 1
ATOM 2190 C CA . LYS B 1 124 ? 6.465 -11.75 11.25 1 97.56 124 LYS B CA 1
ATOM 2191 C C . LYS B 1 124 ? 7.902 -12.078 10.852 1 97.56 124 LYS B C 1
ATOM 2193 O O . LYS B 1 124 ? 8.469 -13.078 11.305 1 97.56 124 LYS B O 1
ATOM 2198 N N . PHE B 1 125 ? 8.445 -11.281 9.984 1 97.5 125 PHE B N 1
ATOM 2199 C CA . PHE B 1 125 ? 9.844 -11.391 9.578 1 97.5 125 PHE B CA 1
ATOM 2200 C C . PHE B 1 125 ? 10.547 -10.039 9.711 1 97.5 125 PHE B C 1
ATOM 2202 O O . PHE B 1 125 ? 10.055 -9.031 9.211 1 97.5 125 PHE B O 1
ATOM 2209 N N . ASP B 1 126 ? 11.664 -9.984 10.438 1 96.56 126 ASP B N 1
ATOM 2210 C CA . ASP B 1 126 ? 12.438 -8.766 10.641 1 96.56 126 ASP B CA 1
ATOM 2211 C C . ASP B 1 126 ? 13.398 -8.531 9.484 1 96.56 126 ASP B C 1
ATOM 2213 O O . ASP B 1 126 ? 14.617 -8.625 9.648 1 96.56 126 ASP B O 1
ATOM 2217 N N . GLY B 1 127 ? 12.789 -8.109 8.391 1 95.19 127 GLY B N 1
ATOM 2218 C CA . GLY B 1 127 ? 13.602 -7.863 7.203 1 95.19 127 GLY B CA 1
ATOM 2219 C C . GLY B 1 127 ? 14.523 -6.664 7.352 1 95.19 127 GLY B C 1
ATOM 2220 O O . GLY B 1 127 ? 15.57 -6.602 6.711 1 95.19 127 GLY B O 1
ATOM 2221 N N . MET B 1 128 ? 14.164 -5.746 8.156 1 93 128 MET B N 1
ATOM 2222 C CA . MET B 1 128 ? 14.969 -4.543 8.375 1 93 128 MET B CA 1
ATOM 2223 C C . MET B 1 128 ? 16.344 -4.902 8.938 1 93 128 MET B C 1
ATOM 2225 O O . MET B 1 128 ? 17.328 -4.223 8.648 1 93 128 MET B O 1
ATOM 2229 N N . HIS B 1 129 ? 16.391 -5.988 9.641 1 92.62 129 HIS B N 1
ATOM 2230 C CA . HIS B 1 129 ? 17.641 -6.309 10.297 1 92.62 129 HIS B CA 1
ATOM 2231 C C . HIS B 1 129 ? 18.203 -7.641 9.805 1 92.62 129 HIS B C 1
ATOM 2233 O O . HIS B 1 129 ? 19.391 -7.918 9.961 1 92.62 129 HIS B O 1
ATOM 2239 N N . GLU B 1 130 ? 17.375 -8.461 9.164 1 91.62 130 GLU B N 1
ATOM 2240 C CA . GLU B 1 130 ? 17.797 -9.805 8.797 1 91.62 130 GLU B CA 1
ATOM 2241 C C . GLU B 1 130 ? 18.109 -9.906 7.309 1 91.62 130 GLU B C 1
ATOM 2243 O O . GLU B 1 130 ? 18.781 -10.844 6.871 1 91.62 130 GLU B O 1
ATOM 2248 N N . LEU B 1 131 ? 17.609 -9.016 6.531 1 87.62 131 LEU B N 1
ATOM 2249 C CA . LEU B 1 131 ? 17.906 -9 5.105 1 87.62 131 LEU B CA 1
ATOM 2250 C C . LEU B 1 131 ? 19.031 -8.008 4.801 1 87.62 131 LEU B C 1
ATOM 2252 O O . LEU B 1 131 ? 18.906 -6.82 5.121 1 87.62 131 LEU B O 1
ATOM 2256 N N . GLU B 1 132 ? 20.109 -8.508 4.344 1 85.5 132 GLU B N 1
ATOM 2257 C CA . GLU B 1 132 ? 21.219 -7.621 3.988 1 85.5 132 GLU B CA 1
ATOM 2258 C C . GLU B 1 132 ? 20.828 -6.695 2.84 1 85.5 132 GLU B C 1
ATOM 2260 O O . GLU B 1 132 ? 20.172 -7.117 1.887 1 85.5 132 GLU B O 1
ATOM 2265 N N . PRO B 1 133 ? 21.344 -5.395 2.912 1 87.69 133 PRO B N 1
ATOM 2266 C CA . PRO B 1 133 ? 22.297 -4.699 3.787 1 87.69 133 PRO B CA 1
ATOM 2267 C C . PRO B 1 133 ? 21.656 -4.23 5.094 1 87.69 133 PRO B C 1
ATOM 2269 O O . PRO B 1 133 ? 22.219 -3.381 5.789 1 87.69 133 PRO B O 1
ATOM 2272 N N . ALA B 1 134 ? 20.562 -4.719 5.527 1 81.88 134 ALA B N 1
ATOM 2273 C CA . ALA B 1 134 ? 19.844 -4.555 6.789 1 81.88 134 ALA B CA 1
ATOM 2274 C C . ALA B 1 134 ? 19.688 -3.08 7.141 1 81.88 134 ALA B C 1
ATOM 2276 O O . ALA B 1 134 ? 19.969 -2.668 8.266 1 81.88 134 ALA B O 1
ATOM 2277 N N . VAL B 1 135 ? 19.453 -2.219 6.277 1 85.88 135 VAL B N 1
ATOM 2278 C CA . VAL B 1 135 ? 19.188 -0.794 6.441 1 85.88 135 VAL B CA 1
ATOM 2279 C C . VAL B 1 135 ? 17.938 -0.41 5.641 1 85.88 135 VAL B C 1
ATOM 2281 O O . VAL B 1 135 ? 17.516 -1.156 4.758 1 85.88 135 VAL B O 1
ATOM 2284 N N . ASP B 1 136 ? 17.359 0.666 6.035 1 90.31 136 ASP B N 1
ATOM 2285 C CA . ASP B 1 136 ? 16.266 1.221 5.234 1 90.31 136 ASP B CA 1
ATOM 2286 C C . ASP B 1 136 ? 16.781 1.707 3.879 1 90.31 136 ASP B C 1
ATOM 2288 O O . ASP B 1 136 ? 17.547 2.664 3.807 1 90.31 136 ASP B O 1
ATOM 2292 N N . LEU B 1 137 ? 16.297 1.108 2.795 1 90.12 137 LEU B N 1
ATOM 2293 C CA . LEU B 1 137 ? 16.828 1.396 1.465 1 90.12 137 LEU B CA 1
ATOM 2294 C C . LEU B 1 137 ? 15.945 2.416 0.744 1 90.12 137 LEU B C 1
ATOM 2296 O O . LEU B 1 137 ? 16.125 2.65 -0.454 1 90.12 137 LEU B O 1
ATOM 2300 N N . SER B 1 138 ? 15.086 3.021 1.467 1 92.5 138 SER B N 1
ATOM 2301 C CA . SER B 1 138 ? 14.18 3.992 0.854 1 92.5 138 SER B CA 1
ATOM 2302 C C . SER B 1 138 ? 14.93 5.262 0.453 1 92.5 138 SER B C 1
ATOM 2304 O O . SER B 1 138 ? 15.953 5.598 1.043 1 92.5 138 SER B O 1
ATOM 2306 N N . GLY B 1 139 ? 14.328 5.918 -0.569 1 91 139 GLY B N 1
ATOM 2307 C CA . GLY B 1 139 ? 14.688 7.289 -0.894 1 91 139 GLY B CA 1
ATOM 2308 C C . GLY B 1 139 ? 15.953 7.391 -1.733 1 91 139 GLY B C 1
ATOM 2309 O O . GLY B 1 139 ? 16.516 8.477 -1.893 1 91 139 GLY B O 1
ATOM 2310 N N . LYS B 1 140 ? 16.391 6.246 -2.352 1 88.12 140 LYS B N 1
ATOM 2311 C CA . LYS B 1 140 ? 17.719 6.266 -2.963 1 88.12 140 LYS B CA 1
ATOM 2312 C C . LYS B 1 140 ? 17.625 6.102 -4.477 1 88.12 140 LYS B C 1
ATOM 2314 O O . LYS B 1 140 ? 18.578 6.391 -5.195 1 88.12 140 LYS B O 1
ATOM 2319 N N . GLU B 1 141 ? 16.5 5.777 -5.012 1 91 141 GLU B N 1
ATOM 2320 C CA . GLU B 1 141 ? 16.422 5.383 -6.418 1 91 141 GLU B CA 1
ATOM 2321 C 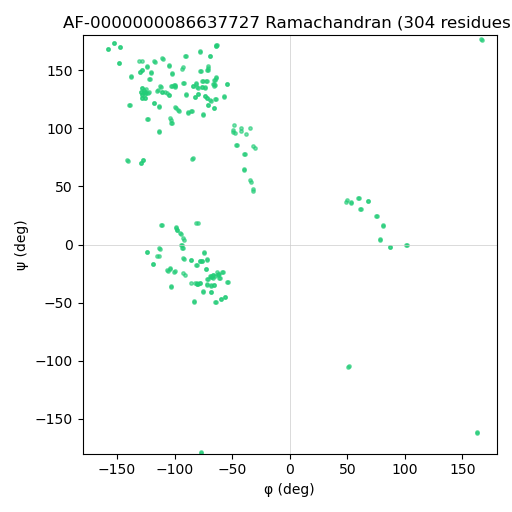C . GLU B 1 141 ? 16.141 6.586 -7.312 1 91 141 GLU B C 1
ATOM 2323 O O . GLU B 1 141 ? 16.438 6.562 -8.508 1 91 141 GLU B O 1
ATOM 2328 N N . THR B 1 142 ? 15.531 7.555 -6.77 1 90.31 142 THR B N 1
ATOM 2329 C CA . THR B 1 142 ? 15.148 8.734 -7.543 1 90.31 142 THR B CA 1
ATOM 2330 C C . THR B 1 142 ? 15.703 10 -6.906 1 90.31 142 THR B C 1
ATOM 2332 O O . THR B 1 142 ? 15.641 10.172 -5.688 1 90.31 142 THR B O 1
ATOM 2335 N N . ASP B 1 143 ? 16.312 10.891 -7.77 1 90.44 143 ASP B N 1
ATOM 2336 C CA . ASP B 1 143 ? 16.734 12.203 -7.285 1 90.44 143 ASP B CA 1
ATOM 2337 C C . ASP B 1 143 ? 15.523 13.094 -7 1 90.44 143 ASP B C 1
ATOM 2339 O O . ASP B 1 143 ? 14.734 13.391 -7.902 1 90.44 143 ASP B O 1
ATOM 2343 N N . ALA B 1 144 ? 15.398 13.5 -5.828 1 84.62 144 ALA B N 1
ATOM 2344 C CA . ALA B 1 144 ? 14.203 14.211 -5.379 1 84.62 144 ALA B CA 1
ATOM 2345 C C . ALA B 1 144 ? 14.062 15.555 -6.09 1 84.62 144 ALA B C 1
ATOM 2347 O O . ALA B 1 144 ? 12.945 16.062 -6.258 1 84.62 144 ALA B O 1
ATOM 2348 N N . LYS B 1 145 ? 15.164 16.172 -6.531 1 88.62 145 LYS B N 1
ATOM 2349 C CA . LYS B 1 145 ? 15.117 17.484 -7.145 1 88.62 145 LYS B CA 1
ATOM 2350 C C . LYS B 1 145 ? 14.812 17.391 -8.641 1 88.62 145 LYS B C 1
ATOM 2352 O O . LYS B 1 145 ? 14.016 18.172 -9.164 1 88.62 145 LYS B O 1
ATOM 2357 N N . THR B 1 146 ? 15.25 16.406 -9.219 1 88.06 146 THR B N 1
ATOM 2358 C CA . THR B 1 146 ? 15.117 16.328 -10.672 1 88.06 146 THR B CA 1
ATOM 2359 C C . THR B 1 146 ? 14.031 15.336 -11.07 1 88.06 146 THR B C 1
ATOM 2361 O O . THR B 1 146 ? 13.531 15.367 -12.195 1 88.06 146 THR B O 1
ATOM 2364 N N . GLY B 1 147 ? 13.766 14.422 -10.164 1 87 147 GLY B N 1
ATOM 2365 C CA . GLY B 1 147 ? 12.812 13.367 -10.461 1 87 147 GLY B CA 1
ATOM 2366 C C . GLY B 1 147 ? 13.391 12.258 -11.32 1 87 147 GLY B C 1
ATOM 2367 O O . GLY B 1 147 ? 12.672 11.344 -11.727 1 87 147 GLY B O 1
ATOM 2368 N N . GLU B 1 148 ? 14.609 12.336 -11.609 1 88.56 148 GLU B N 1
ATOM 2369 C CA . GLU B 1 148 ? 15.297 11.359 -12.445 1 88.56 148 GLU B CA 1
ATOM 2370 C C . GLU B 1 148 ? 15.938 10.258 -11.602 1 88.56 148 GLU B C 1
ATOM 2372 O O . GLU B 1 148 ? 16.219 10.461 -10.422 1 88.56 148 GLU B O 1
ATOM 2377 N N . PRO B 1 149 ? 16.094 9.047 -12.195 1 87.88 149 PRO B N 1
ATOM 2378 C CA . PRO B 1 149 ? 16.797 8 -11.445 1 87.88 149 PRO B CA 1
ATOM 2379 C C . PRO B 1 149 ? 18.172 8.438 -10.977 1 87.88 149 PRO B C 1
ATOM 2381 O O . PRO B 1 149 ? 18.875 9.164 -11.695 1 87.88 149 PRO B O 1
ATOM 2384 N N . THR B 1 150 ? 18.438 8.031 -9.695 1 86.12 150 THR B N 1
ATOM 2385 C CA . THR B 1 150 ? 19.766 8.328 -9.18 1 86.12 150 THR B CA 1
ATOM 2386 C C . THR B 1 150 ? 20.828 7.5 -9.898 1 86.12 150 THR B C 1
ATOM 2388 O O . THR B 1 150 ? 20.578 6.344 -10.258 1 86.12 150 THR B O 1
ATOM 2391 N N . ALA B 1 151 ? 21.891 8.234 -10.531 1 67.12 151 ALA B N 1
ATOM 2392 C CA . ALA B 1 151 ? 22.969 7.594 -11.281 1 67.12 151 ALA B CA 1
ATOM 2393 C C . ALA B 1 151 ? 23.578 6.449 -10.484 1 67.12 151 ALA B C 1
ATOM 2395 O O . ALA B 1 151 ? 23.703 6.531 -9.266 1 67.12 151 ALA B O 1
ATOM 2396 N N . SER B 1 152 ? 23.188 5.172 -10.75 1 54.44 152 SER B N 1
ATOM 2397 C CA . SER B 1 152 ? 23.875 4.043 -10.141 1 54.44 152 SER B CA 1
ATOM 2398 C C . SER B 1 152 ? 25.359 4.328 -9.977 1 54.44 152 SER B C 1
ATOM 2400 O O . SER B 1 152 ? 26 4.844 -10.898 1 54.44 152 SER B O 1
ATOM 2402 N N . SER B 1 153 ? 25.875 4.707 -8.797 1 38.94 153 SER B N 1
ATOM 2403 C CA . SER B 1 153 ? 27.328 4.586 -8.82 1 38.94 153 SER B CA 1
ATOM 2404 C C . SER B 1 153 ? 27.766 3.283 -9.492 1 38.94 153 SER B C 1
ATOM 2406 O O . SER B 1 153 ? 27.391 2.197 -9.039 1 38.94 153 SER B O 1
ATOM 2408 N N . VAL B 1 154 ? 28.141 3.314 -10.805 1 29.53 154 VAL B N 1
ATOM 2409 C CA . VAL B 1 154 ? 28.906 2.166 -11.266 1 29.53 154 VAL B CA 1
ATOM 2410 C C . VAL B 1 154 ? 30.062 1.904 -10.305 1 29.53 154 VAL B C 1
ATOM 2412 O O . VAL B 1 154 ? 30.719 2.842 -9.844 1 29.53 154 VAL B O 1
#

Sequence (308 aa):
MSSDDTKNEGTYEAGCHCGYIGLSVTLSPPLPEYKVLDCNCSICRRGGYLLVYPTHKQLTWHNGSDKRVSRYQFNTKTRDHMFCPKCGASIGIDFEKKRPDNPLYGISVRQFNNIDLDSLQYEKFDGMHELEPAVDLSGKETDAKTGEPTASSVMSSDDTKNEGTYEAGCHCGYIGLSVTLSPPLPEYKVLDCNCSICRRGGYLLVYPTHKQLTWHNGSDKRVSRYQFNTKTRDHMFCPKCGASIGIDFEKKRPDNPLYGISVRQFNNIDLDSLQYEKFDGMHELEPAVDLSGKETDAKTGEPTASSV

Solvent-accessible surface area (backbone atoms only — not comparable to full-atom values): 16130 Å² total; per-residue (Å²): 129,82,77,75,71,72,70,61,56,36,77,42,54,29,36,36,49,36,16,58,35,35,32,35,40,40,34,77,46,25,82,51,76,36,63,28,38,41,39,56,20,48,66,34,36,32,39,42,46,35,28,41,70,32,41,57,89,32,45,47,63,37,75,60,18,76,77,60,47,37,70,24,67,57,96,88,57,42,44,35,39,29,16,36,81,70,59,20,18,40,47,31,36,41,30,39,75,69,30,68,91,70,29,34,33,34,39,19,54,53,27,34,63,92,62,60,77,86,69,50,38,74,41,80,41,64,32,35,71,70,38,86,91,37,56,77,68,52,46,60,49,19,33,45,84,78,61,41,69,42,80,71,80,124,128,82,78,74,73,73,71,61,56,36,77,43,54,30,35,37,48,36,16,58,35,35,32,35,40,40,34,76,47,25,81,52,75,36,64,28,38,40,40,54,19,47,65,34,37,32,39,41,44,35,28,39,70,34,41,57,89,31,44,47,64,38,76,60,16,76,78,60,45,38,70,25,66,58,96,88,56,42,43,36,39,30,15,37,82,71,60,20,18,42,48,31,35,42,29,42,76,70,30,68,89,70,29,34,31,35,38,18,54,52,28,34,62,93,61,60,78,87,70,51,39,75,41,80,39,64,32,35,72,71,38,86,90,36,55,76,67,51,46,60,50,19,33,46,83,76,62,40,70,41,77,70,83,124

Radius of gyration: 19.85 Å; Cα contacts (8 Å, |Δi|>4): 732; chains: 2; bounding box: 54×82×54 Å

Organism: NCBI:txid1208366

Nearest PDB structures (foldseek):
  3fac-assembly6_F  TM=8.034E-01  e=6.671E-08  Cereibacter sphaeroides 2.4.1
  1xa8-assembly1_A  TM=5.818E-01  e=3.885E-03  Paracoccus denitrificans
  5amk-assembly4_D  TM=5.423E-01  e=3.357E-01  Magnetospirillum gryphiswaldense MSR-1
  8rdq-assembly3_C  TM=4.964E-01  e=4.774E-01  Magnetospirillum gryphiswaldense
  6r0q-assembly4_D  TM=4.775E-01  e=5.368E-01  Magnetospirillum gryphiswaldense MSR-1

Secondary structure (DSSP, 8-state):
---------EEEEEE-SSSS-EEEEEESSPTTTSEEEEE-SHHHHHHT--EE--BGGGEEESTTHHHHSEEE--TT--SEEEE-TTT--EEEEE-TTT-TTS-BEEEEGGGBTT--GGGSEEEEE-HHHHSTT-S--TT-SB-TTT-SBP----/---------EEEEEE-SSSS-EEEEEESSPTTTSEEEEE-SHHHHHHT--EE--BGGGEEESTTHHHHSEEE--TT--SEEEE-TTT--EEEEE-TTT-TTS-BEEEEGGGBTT--GGGSEEEEE-HHHHSTT-S--TT-SB-TTT-SBP----

=== Feature glossary ===
Key to the feature types in this record:

— What the protein is —

Primary structure: the covalent order of the twenty standard amino acids along the backbone. Two proteins with the same sequence will (almost always) fold to the same structure; two with 30% identity often share a fold but not the details.

Database cross-references. InterPro integrates a dozen domain/family signature databases into unified entries with residue-range hits. GO terms attach function/process/location labels with evidence codes. CATH codes position the fold in a four-level structural taxonomy. Organism is the NCBI-taxonomy species name.

— Where its atoms are —

The mmCIF block holds the 3D Cartesian coordinates of each backbone atom (N, Cα, C, O) in ångströms. mmCIF is the PDB's canonical archive format — a tagged-loop text representation of the atomic model.

Six rendered views show the 3D structure from the faces of a cube — i.e. along ±x, ±y, ±z. Rendering representation is drawn randomly per protein from cartoon (secondary-structure ribbons), sticks (backbone bonds), or molecular surface; coloring is either N→C rainbow (blue at the N-terminus through red at the C-terminus) or one color per chain.

— Local backbone conformation —

DSSP 8-state secondary structure assigns each residue one of H (α-helix), G (3₁₀-helix), I (π-helix), E (extended β-strand), B (isolated β-bridge), T (hydrogen-bonded turn), S (bend), or '-' (coil). The assignment is computed from backbone hydrogen-bond geometry via the Kabsch–Sander algorithm.

P-SEA three-state annotation labels each residue as helix, strand, or coil based purely on the geometry of the Cα trace. It serves as a fallback when the full backbone (and thus DSSP) is unavailable.

The φ/ψ torsion pair specifies the backbone conformation at each residue. φ rotates about the N–Cα bond, ψ about the Cα–C bond. Steric clashes forbid most of the (φ, ψ) plane — the allowed regions (α-helix basin, β-sheet basin, left-handed helix) are the Ramachandran-allowed regions.

— Global shape and packing —

The geometric summary reports three shape descriptors. Rg (radius of gyration) measures how spread out the Cα atoms are about their centre of mass; compact globular proteins have small Rg, elongated or unfolded ones large. Cα contacts (<8 Å, |i−j|>4) count long-range residue pairs in spatial proximity — high for tightly packed folds, near zero for rods or random coil. The bounding-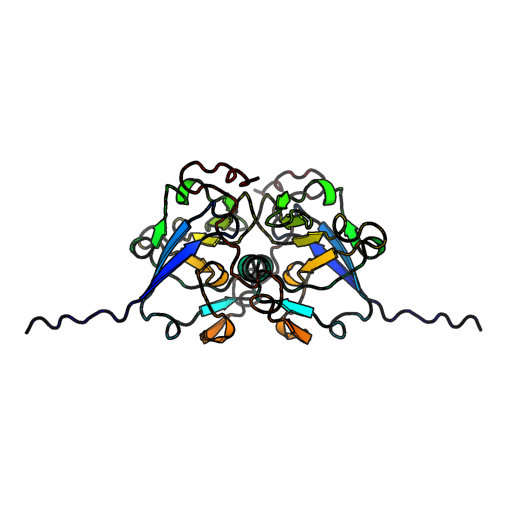box extents give the protein's footprint along x, y, z in Å.

Accessible surface area quantif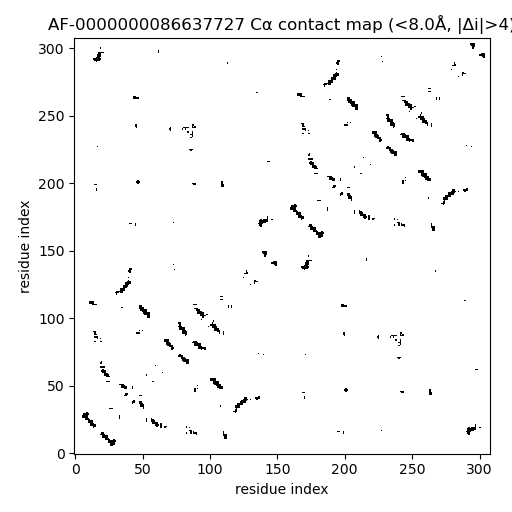ies burial. A residue with SASA near zero is packed into the hydrophobic core; one with SASA >100 Å² sits on the surface. Computed here via the Shrake–Rupley numerical algorithm with a 1.4 Å probe.

Plot images: a contact map (which residues are close in 3D, as an N×N binary image), a Ramachandran scatter (backbone torsion angles, revealing secondary-structure composition at a glance), and — for AlphaFold structures — a PAE heatmap (pairwise prediction confidence).

— Structural neighborhood —

The Foldseek 3Di string encodes local tertiary geometry as a 20-letter alphabet — one character per residue — derived from the relative positions of nearby Cα atoms. Unlike the amino-acid sequence, 3Di is a direct function of the 3D structure, so two proteins with the same fold have similar 3Di strings even at low sequence identity.

Nearest PDB neighbors are the top structural matches found by Foldseek when searching this structure against the entire Protein Data Bank. Each hit reports a TM-score (0 to 1; >0.5 almost always implies the same fold) and an E-value. These are *structural* homologs — they may share no detectable sequence similarity.

— Confidence and disorder —

For AlphaFold models, the B-factor field carries pLDDT — the model's own estimate of local accuracy on a 0–100 scale. Regions with pLDDT<50 should be treated as essentially unmodeled; they often correspond to intrinsically disordered segments.

B-factor (Debye–Waller factor) reflects atomic displacement in the crystal lattice. It is an experimental observable (units Å²), not a prediction; low values mean the atom is pinned down, high values mean it moves or is heterogeneous across the crystal.

Predicted aligned error is AlphaFold's pairwise confidence. Unlike pLDDT (per-residue), PAE is per-residue-pair and captures whether two parts of the structure are correctly placed relative to each other. Units are ångströms of expected positional error.